Protein AF-A0A2M8WN00-F1 (afdb_monomer)

Secondary structure (DSSP, 8-state):
--------------TT-S-S-EEETTEEE-HHHHHHHHHHHHHH-TTSHHHHHHHHHTTHHHHHHHTT--SHHHHHHHHHHHHHHHHHHHHHHHHHHHHHT--SS--SS-PPPHHHHHHHHHHHHHHHHHHHHHHHGGG-SGGGGHHHHHHHHHHHHHHHHHHHHHHHHHHHHHHHHTT---S-HHHHHHH-

InterPro domains:
  IPR009739 Lysozyme inhibitor LprI-like, N-terminal [PF07007] (65-162)

Radius of gyration: 19.18 Å; Cα contacts (8 Å, |Δi|>4): 214; chains: 1; bounding box: 69×35×54 Å

Solvent-accessible surface area (backbone atoms only — not comparable to full-atom values): 10606 Å² total; per-residue (Å²): 139,84,81,80,81,76,76,71,74,85,75,74,54,60,81,77,51,48,60,70,91,34,70,58,94,96,40,52,30,61,35,42,60,50,44,51,40,42,52,51,32,51,72,76,36,81,91,49,33,53,64,49,25,45,71,69,37,63,60,49,34,27,50,69,32,29,74,82,42,94,45,72,68,45,48,50,51,22,33,53,38,38,28,50,51,27,49,54,50,27,53,54,36,51,51,56,43,32,47,49,37,60,68,96,64,90,67,91,62,98,68,72,40,36,70,56,50,52,51,47,52,54,53,48,52,56,48,48,52,52,51,26,51,55,70,21,48,83,43,36,64,79,88,60,13,59,73,65,22,52,48,50,29,44,51,42,49,28,51,52,40,39,47,52,24,39,50,46,40,51,53,41,38,54,42,38,70,69,67,58,74,33,87,57,51,70,62,39,69,53,59,106

Foldseek 3Di:
DDDPPPPDDLPLPLLLHQDDWQDDDPFGFRSNVLSVLLSVLCVPDVPCSLVSSLVGRQCPRLVVRCVVDDDLVSNLSSLVSLLVSLVSLLVVLLVLVQLLQDDPDDPPDPDQHSVNSVVVVVVLLVVLQVVLCVVQCVCPDDPSSPSVSSSSSSSSSSSSSNSNSSVSLSVSLVCLVVVSQGPPNSSSVSSD

Structure (mmCIF, N/CA/C/O backbone):
data_AF-A0A2M8WN00-F1
#
_entry.id   AF-A0A2M8WN00-F1
#
loop_
_atom_site.group_PDB
_atom_site.id
_atom_site.type_symbol
_atom_site.label_atom_id
_atom_site.label_alt_id
_atom_site.label_comp_id
_atom_site.label_asym_id
_atom_site.label_entity_id
_atom_site.label_seq_id
_atom_site.pdbx_PDB_ins_code
_atom_site.Cartn_x
_atom_site.Cartn_y
_atom_site.Cartn_z
_atom_site.occupancy
_atom_site.B_iso_or_equiv
_atom_site.auth_seq_id
_atom_site.auth_comp_id
_atom_site.auth_asym_id
_atom_site.auth_atom_id
_atom_site.pdbx_PDB_model_num
ATOM 1 N N . MET A 1 1 ? -46.922 -24.546 10.300 1.00 41.47 1 MET A N 1
ATOM 2 C CA . MET A 1 1 ? -45.538 -24.277 10.739 1.00 41.47 1 MET A CA 1
ATOM 3 C C . MET A 1 1 ? -44.668 -24.235 9.491 1.00 41.47 1 MET A C 1
ATOM 5 O O . MET A 1 1 ? -44.246 -25.282 9.028 1.00 41.47 1 MET A O 1
ATOM 9 N N . LEU A 1 2 ? -44.521 -23.056 8.878 1.00 38.78 2 LEU A N 1
ATOM 10 C CA . LEU A 1 2 ? -43.582 -22.837 7.775 1.00 38.78 2 LEU A CA 1
ATOM 11 C C . LEU A 1 2 ? -42.339 -22.169 8.366 1.00 38.78 2 LEU A C 1
ATOM 13 O O . LEU A 1 2 ? -42.408 -21.020 8.796 1.00 38.78 2 LEU A O 1
ATOM 17 N N . SER A 1 3 ? -41.233 -22.906 8.414 1.00 45.28 3 SER A N 1
ATOM 18 C CA . SER A 1 3 ? -39.913 -22.351 8.698 1.00 45.28 3 SER A CA 1
ATOM 19 C C . SER A 1 3 ? -39.412 -21.637 7.445 1.00 45.28 3 SER A C 1
ATOM 21 O O . SER A 1 3 ? -39.062 -22.286 6.461 1.00 45.28 3 SER A O 1
ATOM 23 N N . CYS A 1 4 ? -39.390 -20.304 7.472 1.00 37.75 4 CYS A N 1
ATOM 24 C CA . CYS A 1 4 ? -38.608 -19.511 6.528 1.00 37.75 4 CYS A CA 1
ATOM 25 C C . CYS A 1 4 ? -37.121 -19.732 6.827 1.00 37.75 4 CYS A C 1
ATOM 27 O O . CYS A 1 4 ? -36.569 -19.126 7.742 1.00 37.75 4 CYS A O 1
ATOM 29 N N . LEU A 1 5 ? -36.475 -20.597 6.045 1.00 42.69 5 LEU A N 1
ATOM 30 C CA . LEU A 1 5 ? -35.028 -20.574 5.850 1.00 42.69 5 LEU A CA 1
ATOM 31 C C . LEU A 1 5 ? -34.706 -19.331 5.010 1.00 42.69 5 LEU A C 1
ATOM 33 O O . LEU A 1 5 ? -34.627 -19.395 3.786 1.00 42.69 5 LEU A O 1
ATOM 37 N N . LEU A 1 6 ? -34.602 -18.180 5.674 1.00 43.09 6 LEU A N 1
ATOM 38 C CA . LEU A 1 6 ? -33.982 -16.988 5.107 1.00 43.09 6 LEU A CA 1
ATOM 39 C C . LEU A 1 6 ? -32.493 -17.297 4.942 1.00 43.09 6 LEU A C 1
ATOM 41 O O . LEU A 1 6 ? -31.700 -17.157 5.869 1.00 43.09 6 LEU A O 1
ATOM 45 N N . VAL A 1 7 ? -32.135 -17.775 3.754 1.00 39.41 7 VAL A N 1
ATOM 46 C CA . VAL A 1 7 ? -30.769 -17.702 3.246 1.00 39.41 7 VAL A CA 1
ATOM 47 C C . VAL A 1 7 ? -30.504 -16.215 3.046 1.00 39.41 7 VAL A C 1
ATOM 49 O O . VAL A 1 7 ? -30.903 -15.646 2.032 1.00 39.41 7 VAL A O 1
ATOM 52 N N . CYS A 1 8 ? -29.915 -15.558 4.047 1.00 32.84 8 CYS A N 1
ATOM 53 C CA . CYS A 1 8 ? -29.274 -14.276 3.800 1.00 32.84 8 CYS A CA 1
ATOM 54 C C . CYS A 1 8 ? -28.208 -14.539 2.729 1.00 32.84 8 CYS A C 1
ATOM 56 O O . CYS A 1 8 ? -27.343 -15.390 2.961 1.00 32.84 8 CYS A O 1
ATOM 58 N N . PRO A 1 9 ? -28.257 -13.886 1.554 1.00 35.44 9 PRO A N 1
ATOM 59 C CA . PRO A 1 9 ? -27.069 -13.845 0.720 1.00 35.44 9 PRO A CA 1
ATOM 60 C C . PRO A 1 9 ? -25.950 -13.255 1.590 1.00 35.44 9 PRO A C 1
ATOM 62 O O . PRO A 1 9 ? -26.233 -12.325 2.353 1.00 35.44 9 PRO A O 1
ATOM 65 N N . PRO A 1 10 ? -24.717 -13.786 1.546 1.00 40.94 10 PRO A N 1
ATOM 66 C CA . PRO A 1 10 ? -23.600 -13.084 2.146 1.00 40.94 10 PRO A CA 1
ATOM 67 C C . PRO A 1 10 ? -23.502 -11.751 1.410 1.00 40.94 10 PRO A C 1
ATOM 69 O O . PRO A 1 10 ? -23.070 -11.678 0.263 1.00 40.94 10 PRO A O 1
ATOM 72 N N . VAL A 1 11 ? -24.005 -10.696 2.043 1.00 39.62 11 VAL A N 1
ATOM 73 C CA . VAL A 1 11 ? -23.707 -9.329 1.654 1.00 39.62 11 VAL A CA 1
ATOM 74 C C . VAL A 1 11 ? -22.288 -9.111 2.152 1.00 39.62 11 VAL A C 1
ATOM 76 O O . VAL A 1 11 ? -22.070 -8.530 3.202 1.00 39.62 11 VAL A O 1
ATOM 79 N N . THR A 1 12 ? -21.308 -9.652 1.435 1.00 45.72 12 THR A N 1
ATOM 80 C CA . THR A 1 12 ? -19.929 -9.180 1.535 1.00 45.72 12 THR A CA 1
ATOM 81 C C . THR A 1 12 ? -19.889 -7.894 0.724 1.00 45.72 12 THR A C 1
ATOM 83 O O . THR A 1 12 ? -19.384 -7.863 -0.398 1.00 45.72 12 THR A O 1
ATOM 86 N N . ALA A 1 13 ? -20.568 -6.860 1.222 1.00 44.59 13 ALA A N 1
ATOM 87 C CA . ALA A 1 13 ? -20.345 -5.521 0.725 1.00 44.59 13 ALA A CA 1
ATOM 88 C C . ALA A 1 13 ? -18.899 -5.206 1.094 1.00 44.59 13 ALA A C 1
ATOM 90 O O . ALA A 1 13 ? -18.549 -5.163 2.269 1.00 44.59 13 ALA A O 1
ATOM 91 N N . ASP A 1 14 ? -18.044 -5.095 0.084 1.00 55.94 14 ASP A N 1
ATOM 92 C CA . ASP A 1 14 ? -16.685 -4.623 0.275 1.00 55.94 14 ASP A CA 1
ATOM 93 C C . ASP A 1 14 ? -16.761 -3.275 1.007 1.00 55.94 14 ASP A C 1
ATOM 95 O O . ASP A 1 14 ? -17.258 -2.288 0.464 1.00 55.94 14 ASP A O 1
ATOM 99 N N . VAL A 1 15 ? -16.331 -3.260 2.272 1.00 57.31 15 VAL A N 1
ATOM 100 C CA . VAL A 1 15 ? -16.456 -2.142 3.239 1.00 57.31 15 VAL A CA 1
ATOM 101 C C . VAL A 1 15 ? -15.806 -0.862 2.712 1.00 57.31 15 VAL A C 1
ATOM 103 O O . VAL A 1 15 ? -16.087 0.267 3.120 1.00 57.31 15 VAL A O 1
ATOM 106 N N . LEU A 1 16 ? -14.888 -1.051 1.775 1.00 68.94 16 LEU A N 1
ATOM 107 C CA . LEU A 1 16 ? -14.114 -0.012 1.137 1.00 68.94 16 LEU A CA 1
ATOM 108 C C . LEU A 1 16 ? -14.736 0.446 -0.186 1.00 68.94 16 LEU A C 1
ATOM 110 O O . LEU A 1 16 ? -14.426 1.543 -0.654 1.00 68.94 16 LEU A O 1
ATOM 114 N N . GLY A 1 17 ? -15.660 -0.336 -0.743 1.00 76.75 17 GLY A N 1
ATOM 115 C CA . GLY A 1 17 ? -16.131 -0.225 -2.113 1.00 76.75 17 GLY A CA 1
ATOM 116 C C . GLY A 1 17 ? -15.024 -0.540 -3.119 1.00 76.75 17 GLY A C 1
ATOM 117 O O . GLY A 1 17 ? -13.870 -0.753 -2.769 1.00 76.75 17 GLY A O 1
ATOM 118 N N . SER A 1 18 ? -15.358 -0.459 -4.404 1.00 81.69 18 SER A N 1
ATOM 119 C CA . SER A 1 18 ? -14.467 -0.786 -5.527 1.00 81.69 18 SER A CA 1
ATOM 120 C C . SER A 1 18 ? -13.201 0.077 -5.666 1.00 81.69 18 SER A C 1
ATOM 122 O O . SER A 1 18 ? -12.538 0.003 -6.692 1.00 81.69 18 SER A O 1
ATOM 124 N N . GLY A 1 19 ? -12.898 0.966 -4.720 1.00 86.50 19 GLY A N 1
ATOM 125 C CA . GLY A 1 19 ? -11.839 1.962 -4.846 1.00 86.50 19 GLY A CA 1
ATOM 126 C C . GLY A 1 19 ? -12.124 3.074 -5.862 1.00 86.50 19 GLY A C 1
ATOM 127 O O . GLY A 1 19 ? -13.121 3.047 -6.594 1.00 86.50 19 GLY A O 1
ATOM 128 N N . PRO A 1 20 ? -11.274 4.115 -5.886 1.00 91.44 20 PRO A N 1
ATOM 129 C CA . PRO A 1 20 ? -11.350 5.171 -6.884 1.00 91.44 20 PRO A CA 1
ATOM 130 C C . PRO A 1 20 ? -10.916 4.646 -8.263 1.00 91.44 20 PRO A C 1
ATOM 132 O O . PRO A 1 20 ? -10.181 3.664 -8.351 1.00 91.44 20 PRO A O 1
ATOM 135 N N . PRO A 1 21 ? -11.300 5.315 -9.363 1.00 90.75 21 PRO A N 1
ATOM 136 C CA . PRO A 1 21 ? -10.770 4.986 -10.681 1.00 90.75 21 PRO A CA 1
ATOM 137 C C . PRO A 1 21 ? -9.258 5.250 -10.740 1.00 90.75 21 PRO A C 1
ATOM 139 O O . PRO A 1 21 ? -8.804 6.377 -10.533 1.00 90.75 21 PRO A O 1
ATOM 142 N N . LEU A 1 22 ? -8.477 4.220 -11.073 1.00 93.94 22 LEU A N 1
ATOM 143 C CA . LEU A 1 22 ? -7.016 4.285 -11.151 1.00 93.94 22 LEU A CA 1
ATOM 144 C C . LEU A 1 22 ? -6.572 4.270 -12.606 1.00 93.94 22 LEU A C 1
ATOM 146 O O . LEU A 1 22 ? -6.337 3.219 -13.200 1.00 93.94 22 LEU A O 1
ATOM 150 N N . THR A 1 23 ? -6.456 5.458 -13.194 1.00 94.06 23 THR A N 1
ATOM 151 C CA . THR A 1 23 ? -6.060 5.612 -14.598 1.00 94.06 23 THR A CA 1
ATOM 152 C C . THR A 1 23 ? -4.941 6.627 -14.759 1.00 94.06 23 THR A C 1
ATOM 154 O O . THR A 1 23 ? -4.992 7.715 -14.186 1.00 94.06 23 THR A O 1
ATOM 157 N N . HIS A 1 24 ? -3.962 6.317 -15.605 1.00 92.56 24 HIS A N 1
ATOM 158 C CA . HIS A 1 24 ? -2.957 7.271 -16.057 1.00 92.56 24 HIS A CA 1
ATOM 159 C C . HIS A 1 24 ? -2.729 7.108 -17.559 1.00 92.56 24 HIS A C 1
ATOM 161 O O . HIS A 1 24 ? -2.147 6.124 -18.011 1.00 92.56 24 HIS A O 1
ATOM 167 N N . ARG A 1 25 ? -3.150 8.101 -18.353 1.00 89.62 25 ARG A N 1
ATOM 168 C CA . ARG A 1 25 ? -3.110 8.050 -19.827 1.00 89.62 25 ARG A CA 1
ATOM 169 C C . ARG A 1 25 ? -3.904 6.846 -20.359 1.00 89.62 25 ARG A C 1
ATOM 171 O O . ARG A 1 25 ? -5.114 6.813 -20.195 1.00 89.62 25 ARG A O 1
ATOM 178 N N . SER A 1 26 ? -3.232 5.894 -21.006 1.00 90.31 26 SER A N 1
ATOM 179 C CA . SER A 1 26 ? -3.804 4.661 -21.557 1.00 90.31 26 SER A CA 1
ATOM 180 C C . SER A 1 26 ? -3.673 3.458 -20.619 1.00 90.31 26 SER A C 1
ATOM 182 O O . SER A 1 26 ? -3.929 2.340 -21.050 1.00 90.31 26 SER A O 1
ATOM 184 N N . TYR A 1 27 ? -3.209 3.663 -19.385 1.00 92.06 27 TYR A N 1
ATOM 185 C CA . TYR A 1 27 ? -3.033 2.611 -18.387 1.00 92.06 27 TYR A CA 1
ATOM 186 C C . TYR A 1 27 ? -4.134 2.706 -17.338 1.00 92.06 27 TYR A C 1
ATOM 188 O O . TYR A 1 27 ? -4.484 3.810 -16.906 1.00 92.06 27 TYR A O 1
ATOM 196 N N . SER A 1 28 ? -4.649 1.558 -16.916 1.00 93.31 28 SER A N 1
ATOM 197 C CA . SER A 1 28 ? -5.676 1.449 -15.886 1.00 93.31 28 SER A CA 1
ATOM 198 C C . SER A 1 28 ? -5.430 0.225 -15.017 1.00 93.31 28 SER A C 1
ATOM 200 O O . SER A 1 28 ? -5.010 -0.812 -15.529 1.00 93.31 28 SER A O 1
ATOM 202 N N . VAL A 1 29 ? -5.731 0.350 -13.730 1.00 92.81 29 VAL A N 1
ATOM 203 C CA . VAL A 1 29 ? -5.820 -0.764 -12.783 1.00 92.81 29 VAL A CA 1
ATOM 204 C C . VAL A 1 29 ? -7.269 -0.866 -12.328 1.00 92.81 29 VAL A C 1
ATOM 206 O O . VAL A 1 29 ? -7.874 0.151 -11.982 1.00 92.81 29 VAL A O 1
ATOM 209 N N . ASP A 1 30 ? -7.831 -2.072 -12.352 1.00 92.56 30 ASP A N 1
ATOM 210 C CA . ASP A 1 30 ? -9.176 -2.315 -11.845 1.00 92.56 30 ASP A CA 1
ATOM 211 C C . ASP A 1 30 ? -9.145 -2.431 -10.315 1.00 92.56 30 ASP A C 1
ATOM 213 O O . ASP A 1 30 ? -8.747 -3.447 -9.745 1.00 92.56 30 ASP A O 1
ATOM 217 N N . ALA A 1 31 ? -9.534 -1.349 -9.642 1.00 93.50 31 ALA A N 1
ATOM 218 C CA . ALA A 1 31 ? -9.587 -1.311 -8.188 1.00 93.50 31 ALA A CA 1
ATOM 219 C C . ALA A 1 31 ? -10.669 -2.249 -7.618 1.00 93.50 31 ALA A C 1
ATOM 221 O O . ALA A 1 31 ? -10.470 -2.778 -6.526 1.00 93.50 31 ALA A O 1
ATOM 222 N N . ALA A 1 32 ? -11.746 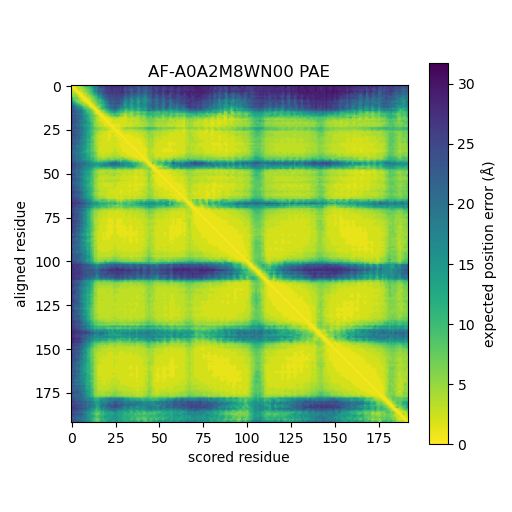-2.536 -8.367 1.00 91.88 32 ALA A N 1
ATOM 223 C CA . ALA A 1 32 ? -12.777 -3.482 -7.941 1.00 91.88 32 ALA A CA 1
ATOM 224 C C . ALA A 1 32 ? -12.207 -4.902 -7.880 1.00 91.88 32 ALA A C 1
ATOM 226 O O . ALA A 1 32 ? -12.379 -5.595 -6.885 1.00 91.88 32 ALA A O 1
ATOM 227 N N . LEU A 1 33 ? -11.441 -5.290 -8.904 1.00 91.75 33 LEU A N 1
ATOM 228 C CA . LEU A 1 33 ? -10.765 -6.587 -8.946 1.00 91.75 33 LEU A CA 1
ATOM 229 C C . LEU A 1 33 ? -9.805 -6.776 -7.759 1.00 91.75 33 LEU A C 1
ATOM 231 O O . LEU A 1 33 ? -9.763 -7.846 -7.151 1.00 91.75 33 LEU A O 1
ATOM 235 N N . LEU A 1 34 ? -9.037 -5.739 -7.413 1.00 93.94 34 LEU A N 1
ATOM 236 C CA . LEU A 1 34 ? -8.127 -5.783 -6.264 1.00 93.94 34 LEU A CA 1
ATOM 237 C C . LEU A 1 34 ? -8.881 -5.879 -4.934 1.00 93.94 34 LEU A C 1
ATOM 239 O O . LEU A 1 34 ? -8.483 -6.642 -4.052 1.00 93.94 34 LEU A O 1
ATOM 243 N N . SER A 1 35 ? -9.971 -5.130 -4.795 1.00 92.31 35 SER A N 1
ATOM 244 C CA . SER A 1 35 ? -10.886 -5.200 -3.656 1.00 92.31 35 SER A CA 1
ATOM 245 C C . SER A 1 35 ? -11.490 -6.595 -3.474 1.00 92.31 35 SER A C 1
ATOM 247 O O . SER A 1 35 ? -11.446 -7.154 -2.373 1.00 92.31 35 SER A O 1
ATOM 249 N N . ASP A 1 36 ? -11.982 -7.191 -4.561 1.00 91.25 36 ASP A N 1
ATOM 250 C CA . ASP A 1 36 ? -12.555 -8.537 -4.582 1.00 91.25 36 ASP A CA 1
ATOM 251 C C . ASP A 1 36 ? -11.508 -9.592 -4.208 1.00 91.25 36 ASP A C 1
ATOM 253 O O . ASP A 1 36 ? -11.797 -10.512 -3.436 1.00 91.25 36 ASP A O 1
ATOM 257 N N . CYS A 1 37 ? -10.269 -9.440 -4.691 1.00 92.56 37 CYS A N 1
ATOM 258 C CA . CYS A 1 37 ? -9.163 -10.320 -4.325 1.00 92.56 37 CYS A CA 1
ATOM 259 C C . CYS A 1 37 ? -8.905 -10.302 -2.812 1.00 92.56 37 CYS A C 1
ATOM 261 O O . CYS A 1 37 ? -8.874 -11.360 -2.178 1.00 92.56 37 CYS A O 1
ATOM 263 N N . VAL A 1 38 ? -8.763 -9.112 -2.213 1.00 92.12 38 VAL A N 1
ATOM 264 C CA . VAL A 1 38 ? -8.488 -8.988 -0.770 1.00 92.12 38 VAL A CA 1
ATOM 265 C C . VAL A 1 38 ? -9.653 -9.531 0.056 1.00 92.12 38 VAL A C 1
ATOM 267 O O . VAL A 1 38 ? -9.437 -10.226 1.050 1.00 92.12 38 VAL A O 1
ATOM 270 N N . SER A 1 39 ? -10.885 -9.260 -0.372 1.00 87.56 39 SER A N 1
ATOM 271 C CA . SER A 1 39 ? -12.094 -9.763 0.286 1.00 87.56 39 SER A CA 1
ATOM 272 C C . SER A 1 39 ? -12.170 -11.289 0.238 1.00 87.56 39 SER A C 1
ATOM 274 O O . SER A 1 39 ? -12.463 -11.928 1.246 1.00 87.56 39 SER A O 1
ATOM 276 N N . THR A 1 40 ? -11.825 -11.892 -0.902 1.00 87.25 40 THR A N 1
ATOM 277 C CA . THR A 1 40 ? -11.762 -13.353 -1.053 1.00 87.25 40 THR A CA 1
ATOM 278 C C . THR A 1 40 ? -10.699 -13.954 -0.132 1.00 87.25 40 THR A C 1
ATOM 280 O O . THR A 1 40 ? -10.992 -14.888 0.615 1.00 87.25 40 THR A O 1
ATOM 283 N N . ALA A 1 41 ? -9.500 -13.364 -0.092 1.00 86.62 41 ALA A N 1
ATOM 284 C CA . ALA A 1 41 ? -8.428 -13.801 0.802 1.00 86.62 41 ALA A CA 1
ATOM 285 C C . ALA A 1 41 ? -8.819 -13.708 2.292 1.00 86.62 41 ALA A C 1
ATOM 287 O O . ALA A 1 41 ? -8.393 -14.535 3.099 1.00 86.62 41 ALA A O 1
ATOM 288 N N . ALA A 1 42 ? -9.665 -12.740 2.665 1.00 80.81 42 ALA A N 1
ATOM 289 C CA . ALA A 1 42 ? -10.183 -12.606 4.027 1.00 80.81 42 ALA A CA 1
ATOM 290 C C . ALA A 1 42 ? -11.173 -13.713 4.425 1.00 80.81 42 ALA A C 1
ATOM 292 O O . ALA A 1 42 ? -11.191 -14.114 5.587 1.00 80.81 42 ALA A O 1
ATOM 293 N N . ILE A 1 43 ? -11.992 -14.201 3.488 1.00 75.69 43 ILE A N 1
ATOM 294 C CA . ILE A 1 43 ? -13.010 -15.230 3.756 1.00 75.69 43 ILE A CA 1
ATOM 295 C C . ILE A 1 43 ? -12.365 -16.606 3.942 1.00 75.69 43 ILE A C 1
ATOM 297 O O . ILE A 1 43 ? -12.813 -17.403 4.767 1.00 75.69 43 ILE A O 1
ATOM 301 N N . GLU A 1 44 ? -11.324 -16.907 3.169 1.00 68.69 44 GLU A N 1
ATOM 302 C CA . GLU A 1 44 ? -10.800 -18.269 3.092 1.00 68.69 44 GLU A CA 1
ATOM 303 C C . GLU A 1 44 ? -9.946 -18.673 4.307 1.00 68.69 44 GLU A C 1
ATOM 305 O O . GLU A 1 44 ? -9.927 -19.861 4.648 1.00 68.69 44 GLU A O 1
ATOM 310 N N . ARG A 1 45 ? -9.231 -17.741 4.968 1.00 58.25 45 ARG A N 1
ATOM 311 C CA . ARG A 1 45 ? -8.235 -18.079 6.012 1.00 58.25 45 ARG A CA 1
ATOM 312 C C . ARG A 1 45 ? -8.041 -16.992 7.077 1.00 58.25 45 ARG A C 1
ATOM 314 O O . ARG A 1 45 ? -7.185 -16.123 6.957 1.00 58.25 45 ARG A O 1
ATOM 321 N N . ASP A 1 46 ? -8.765 -17.114 8.186 1.00 64.50 46 ASP A N 1
ATOM 322 C CA . ASP A 1 46 ? -8.793 -16.099 9.253 1.00 64.50 46 ASP A CA 1
ATOM 323 C C . ASP A 1 46 ? -7.476 -15.953 10.059 1.00 64.50 46 ASP A C 1
ATOM 325 O O . ASP A 1 46 ? -7.209 -14.902 10.631 1.00 64.50 46 ASP A O 1
ATOM 329 N N . ALA A 1 47 ? -6.618 -16.981 10.109 1.00 67.19 47 ALA A N 1
ATOM 330 C CA . ALA A 1 47 ? -5.384 -16.944 10.913 1.00 67.19 47 ALA A CA 1
ATOM 331 C C . ALA A 1 47 ? -4.183 -16.279 10.208 1.00 67.19 47 ALA A C 1
ATOM 333 O O . ALA A 1 47 ? -3.286 -15.787 10.888 1.00 67.19 47 ALA A O 1
ATOM 334 N N . ASP A 1 48 ? -4.180 -16.241 8.870 1.00 82.44 48 ASP A N 1
ATOM 335 C CA . ASP A 1 48 ? -3.037 -15.807 8.048 1.00 82.44 48 ASP A CA 1
ATOM 336 C C . ASP A 1 48 ? -3.434 -14.754 6.993 1.00 82.44 48 ASP A C 1
ATOM 338 O O . ASP A 1 48 ? -2.750 -14.600 5.979 1.00 82.44 48 ASP A O 1
ATOM 342 N N . PHE A 1 49 ? -4.525 -14.009 7.227 1.00 87.19 49 PHE A N 1
ATOM 343 C CA . PHE A 1 49 ? -5.105 -13.047 6.275 1.00 87.19 49 PHE A CA 1
ATOM 344 C C . PHE A 1 49 ? -4.059 -12.150 5.595 1.00 87.19 49 PHE A C 1
ATOM 346 O O . PHE A 1 49 ? -4.060 -12.032 4.373 1.00 87.19 49 PHE A O 1
ATOM 353 N N . VAL A 1 50 ? -3.147 -11.549 6.371 1.00 89.50 50 VAL A N 1
ATOM 354 C CA . VAL A 1 50 ? -2.124 -10.638 5.830 1.00 89.50 50 VAL A CA 1
ATOM 355 C C . VAL A 1 50 ? -1.216 -11.357 4.835 1.00 89.50 50 VAL A C 1
ATOM 357 O O . VAL A 1 50 ? -1.014 -10.851 3.737 1.00 89.50 50 VAL A O 1
ATOM 360 N N . MET A 1 51 ? -0.693 -12.536 5.187 1.00 89.06 51 MET A N 1
ATOM 361 C CA . MET A 1 51 ? 0.219 -13.280 4.311 1.00 89.06 51 MET A CA 1
ATOM 362 C C . MET A 1 51 ? -0.487 -13.783 3.050 1.00 89.06 51 MET A C 1
ATOM 364 O O . MET A 1 51 ? 0.072 -13.692 1.959 1.00 89.06 51 MET A O 1
ATOM 368 N N . GLU A 1 52 ? -1.712 -14.294 3.187 1.00 87.94 52 GLU A N 1
ATOM 369 C CA . GLU A 1 52 ? -2.489 -14.815 2.060 1.00 87.94 52 GLU A CA 1
ATOM 370 C C . GLU A 1 52 ? -2.851 -13.686 1.087 1.00 87.94 52 GLU A C 1
ATOM 372 O O . GLU A 1 52 ? -2.492 -13.756 -0.090 1.00 87.94 52 GLU A O 1
ATOM 377 N N . ALA A 1 53 ? -3.459 -12.602 1.584 1.00 90.31 53 ALA A N 1
ATOM 378 C CA . ALA A 1 53 ? -3.835 -11.448 0.769 1.00 90.31 53 ALA A CA 1
ATOM 379 C C . ALA A 1 53 ? -2.615 -10.772 0.131 1.00 90.31 53 ALA A C 1
ATOM 381 O O . ALA A 1 53 ? -2.675 -10.369 -1.031 1.00 90.31 53 ALA A O 1
ATOM 382 N N . GLU A 1 54 ? -1.490 -10.691 0.850 1.00 93.31 54 GLU A N 1
ATOM 383 C CA . GLU A 1 54 ? -0.243 -10.186 0.282 1.00 93.31 54 GLU A CA 1
ATOM 384 C C . GLU A 1 54 ? 0.207 -11.056 -0.899 1.00 93.31 54 GLU A C 1
ATOM 386 O O . GLU A 1 54 ? 0.487 -10.537 -1.977 1.00 93.31 54 GLU A O 1
ATOM 391 N N . SER A 1 55 ? 0.235 -12.379 -0.725 1.00 92.38 55 SER A N 1
ATOM 392 C CA . SER A 1 55 ? 0.706 -13.303 -1.761 1.00 92.38 55 SER A CA 1
ATOM 393 C C . SER A 1 55 ? -0.223 -13.404 -2.975 1.00 92.38 55 SER A C 1
ATOM 395 O O . SER A 1 55 ? 0.252 -13.615 -4.091 1.00 92.38 55 SER A O 1
ATOM 397 N N . ALA A 1 56 ? -1.533 -13.255 -2.765 1.00 92.81 56 ALA A N 1
ATOM 398 C CA . ALA A 1 56 ? -2.543 -13.448 -3.796 1.00 92.81 56 ALA A CA 1
ATOM 399 C C . ALA A 1 56 ? -2.848 -12.164 -4.576 1.00 92.81 56 ALA A C 1
ATOM 401 O O . ALA A 1 56 ? -3.084 -12.233 -5.783 1.00 92.81 56 ALA A O 1
ATOM 402 N N . CYS A 1 57 ? -2.858 -11.006 -3.906 1.00 95.44 57 CYS A N 1
ATOM 403 C CA . CYS A 1 57 ? -3.415 -9.772 -4.467 1.00 95.44 57 CYS A CA 1
ATOM 404 C C . CYS A 1 57 ? -2.360 -8.736 -4.855 1.00 95.44 57 CYS A C 1
ATOM 406 O O . CYS A 1 57 ? -2.594 -7.944 -5.771 1.00 95.44 57 CYS A O 1
ATOM 408 N N . VAL A 1 58 ? -1.196 -8.729 -4.201 1.00 96.00 58 VAL A N 1
ATOM 409 C CA . VAL A 1 58 ? -0.131 -7.775 -4.533 1.00 96.00 58 VAL A CA 1
ATOM 410 C C . VAL A 1 58 ? 0.483 -8.144 -5.876 1.00 96.00 58 VAL A C 1
ATOM 412 O O . VAL A 1 58 ? 0.927 -9.266 -6.101 1.00 96.00 58 VAL A O 1
ATOM 415 N N . GLY A 1 59 ? 0.518 -7.175 -6.782 1.00 94.94 59 GLY A N 1
ATOM 416 C CA . GLY A 1 59 ? 0.980 -7.337 -8.152 1.00 94.94 59 GLY A CA 1
ATOM 417 C C . GLY A 1 59 ? -0.127 -7.659 -9.154 1.00 94.94 59 GLY A C 1
ATOM 418 O O . GLY A 1 59 ? 0.142 -7.583 -10.351 1.00 94.94 59 GLY A O 1
ATOM 419 N N . GLN A 1 60 ? -1.361 -7.980 -8.732 1.00 94.69 60 GLN A N 1
ATOM 420 C CA . GLN A 1 60 ? -2.435 -8.288 -9.690 1.00 94.69 60 GLN A CA 1
ATOM 421 C C . GLN A 1 60 ? -2.800 -7.085 -10.563 1.00 94.69 60 GLN A C 1
ATOM 423 O O . GLN A 1 60 ? -2.965 -7.226 -11.777 1.00 94.69 60 GLN A O 1
ATOM 428 N N . GLY A 1 61 ? -2.869 -5.893 -9.965 1.00 91.19 61 GLY A N 1
ATOM 429 C CA . GLY A 1 61 ? -3.150 -4.657 -10.691 1.00 91.19 61 GLY A CA 1
ATOM 430 C C . GLY A 1 61 ? -2.049 -4.356 -11.705 1.00 91.19 61 GLY A C 1
ATOM 431 O O . GLY A 1 61 ? -2.323 -4.036 -12.862 1.00 91.19 61 GLY A O 1
ATOM 432 N N . PHE A 1 62 ? -0.792 -4.542 -11.305 1.00 93.06 62 PHE A N 1
ATOM 433 C CA . PHE A 1 62 ? 0.360 -4.464 -12.188 1.00 93.06 62 PHE A CA 1
ATOM 434 C C . PHE A 1 62 ? 0.281 -5.477 -13.335 1.00 93.06 62 PHE A C 1
ATOM 436 O O . PHE A 1 62 ? 0.494 -5.087 -14.485 1.00 93.06 62 PHE A O 1
ATOM 443 N N . THR A 1 63 ? -0.029 -6.748 -13.064 1.00 92.62 63 THR A N 1
ATOM 444 C CA . THR A 1 63 ? -0.150 -7.790 -14.092 1.00 92.62 63 THR A CA 1
ATOM 445 C C . THR A 1 63 ? -1.216 -7.410 -15.114 1.00 92.62 63 THR A C 1
ATOM 447 O O . THR A 1 63 ? -0.888 -7.281 -16.290 1.00 92.62 63 THR A O 1
ATOM 450 N N . GLN A 1 64 ? -2.434 -7.089 -14.669 1.00 91.06 64 GLN A N 1
ATOM 451 C CA . GLN A 1 64 ? -3.535 -6.677 -15.546 1.00 91.06 64 GLN A CA 1
ATOM 452 C C . GLN A 1 64 ? -3.172 -5.446 -16.395 1.00 91.06 64 GLN A C 1
ATOM 454 O O . GLN A 1 64 ? -3.422 -5.397 -17.598 1.00 91.06 64 GLN A O 1
ATOM 459 N N . CYS A 1 65 ? -2.549 -4.441 -15.781 1.00 91.31 65 CYS A N 1
ATOM 460 C CA . CYS A 1 65 ? -2.173 -3.203 -16.458 1.00 91.31 65 CYS A CA 1
ATOM 461 C C . C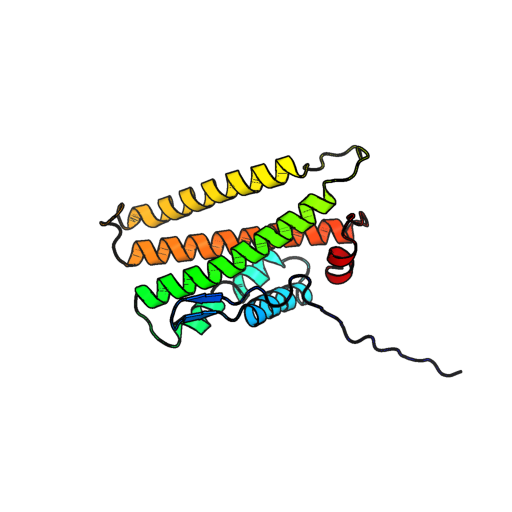YS A 1 65 ? -1.016 -3.395 -17.462 1.00 91.31 65 CYS A C 1
ATOM 463 O O . CYS A 1 65 ? -0.977 -2.733 -18.506 1.00 91.31 65 CYS A O 1
ATOM 465 N N . SER A 1 66 ? -0.069 -4.292 -17.165 1.00 83.50 66 SER A N 1
ATOM 466 C CA . SER A 1 66 ? 1.149 -4.509 -17.960 1.00 83.50 66 SER A CA 1
ATOM 467 C C . SER A 1 66 ? 0.999 -5.535 -19.084 1.00 83.50 66 SER A C 1
ATOM 469 O O . SER A 1 66 ? 1.839 -5.554 -19.985 1.00 83.50 66 SER A O 1
ATOM 471 N N . GLU A 1 67 ? -0.093 -6.307 -19.120 1.00 79.81 67 GLU A N 1
ATOM 472 C CA . GLU A 1 67 ? -0.417 -7.238 -20.217 1.00 79.81 67 GLU A CA 1
ATOM 473 C C . GLU A 1 67 ? -0.377 -6.573 -21.603 1.00 79.81 67 GLU A C 1
ATOM 475 O O . GLU A 1 67 ? -0.107 -7.224 -22.614 1.00 79.81 67 GLU A O 1
ATOM 480 N N . MET A 1 68 ? -0.568 -5.252 -21.661 1.00 66.50 68 MET A N 1
ATOM 481 C CA . MET A 1 68 ? -0.491 -4.487 -22.899 1.00 66.50 68 MET A CA 1
ATOM 482 C C . MET A 1 68 ? 0.945 -4.244 -23.393 1.00 66.50 68 MET A C 1
ATOM 484 O O . MET A 1 68 ? 1.146 -4.187 -24.610 1.00 66.50 68 MET A O 1
ATOM 488 N N . ARG A 1 69 ? 1.934 -4.043 -22.498 1.00 80.94 69 ARG A N 1
ATOM 489 C CA . ARG A 1 69 ? 3.334 -3.691 -22.836 1.00 80.94 69 ARG A CA 1
ATOM 490 C C . ARG A 1 69 ? 4.315 -3.987 -21.694 1.00 80.94 69 ARG A C 1
ATOM 492 O O . ARG A 1 69 ? 4.088 -3.604 -20.555 1.00 80.94 69 ARG A O 1
ATOM 499 N N . ASN A 1 70 ? 5.489 -4.527 -22.033 1.00 81.69 70 ASN A N 1
ATOM 500 C CA . ASN A 1 70 ? 6.570 -4.800 -21.074 1.00 81.69 70 ASN A CA 1
ATOM 501 C C . ASN A 1 70 ? 7.769 -3.843 -21.235 1.00 81.69 70 ASN A C 1
ATOM 503 O O . ASN A 1 70 ? 8.914 -4.262 -21.404 1.00 81.69 70 ASN A O 1
ATOM 507 N N . ASP A 1 71 ? 7.504 -2.537 -21.264 1.00 88.56 71 ASP A N 1
ATOM 508 C CA . ASP A 1 71 ? 8.550 -1.511 -21.228 1.00 88.56 71 ASP A CA 1
ATOM 509 C C . ASP A 1 71 ? 8.606 -0.821 -19.858 1.00 88.56 71 ASP A C 1
ATOM 511 O O . ASP A 1 71 ? 7.626 -0.796 -19.117 1.00 88.56 71 ASP A O 1
ATOM 515 N N . ARG A 1 72 ? 9.757 -0.218 -19.527 1.00 87.94 72 ARG A N 1
ATOM 516 C CA . ARG A 1 72 ? 9.995 0.434 -18.226 1.00 87.94 72 ARG A CA 1
ATOM 517 C C . ARG A 1 72 ? 8.907 1.439 -17.850 1.00 87.94 72 ARG A C 1
ATOM 519 O O . ARG A 1 72 ? 8.543 1.511 -16.680 1.00 87.94 72 ARG A O 1
ATOM 526 N N . VAL A 1 73 ? 8.444 2.250 -18.804 1.00 89.81 73 VAL A N 1
ATOM 527 C CA . VAL A 1 73 ? 7.442 3.282 -18.513 1.00 89.81 73 VAL A CA 1
ATOM 528 C C . VAL A 1 73 ? 6.130 2.607 -18.156 1.00 89.81 73 VAL A C 1
ATOM 530 O O . VAL A 1 73 ? 5.530 2.982 -17.153 1.00 89.81 73 VAL A O 1
ATOM 533 N N . THR A 1 74 ? 5.731 1.582 -18.910 1.00 91.94 74 THR A N 1
ATOM 534 C CA . THR A 1 74 ? 4.547 0.780 -18.585 1.00 91.94 74 THR A CA 1
ATOM 535 C C . THR A 1 74 ? 4.669 0.147 -17.202 1.00 91.94 74 THR A C 1
ATOM 537 O O . THR A 1 74 ? 3.786 0.343 -16.373 1.00 91.94 74 THR A O 1
ATOM 540 N N . MET A 1 75 ? 5.790 -0.517 -16.900 1.00 91.75 75 MET A N 1
ATOM 541 C CA . MET A 1 75 ? 5.966 -1.204 -15.617 1.00 91.75 75 MET A CA 1
ATOM 542 C C . MET A 1 75 ? 5.868 -0.256 -14.418 1.00 91.75 75 MET A C 1
ATOM 544 O O . MET A 1 75 ? 5.104 -0.512 -13.491 1.00 91.75 75 MET A O 1
ATOM 548 N N . ILE A 1 76 ? 6.601 0.862 -14.456 1.00 93.06 76 ILE A N 1
ATOM 549 C CA . ILE A 1 76 ? 6.568 1.872 -13.389 1.00 93.06 76 ILE A CA 1
ATOM 550 C C . ILE A 1 76 ? 5.169 2.487 -13.276 1.00 93.06 76 ILE A C 1
ATOM 552 O O . ILE A 1 76 ? 4.676 2.673 -12.167 1.00 93.06 76 ILE A O 1
ATOM 556 N N . THR A 1 77 ? 4.509 2.778 -14.403 1.00 94.75 77 THR A N 1
ATOM 557 C CA . THR A 1 77 ? 3.156 3.357 -14.388 1.00 94.75 77 THR A CA 1
ATOM 558 C C . THR A 1 77 ? 2.157 2.405 -13.738 1.00 94.75 77 THR A C 1
ATOM 560 O O . THR A 1 77 ? 1.404 2.823 -12.865 1.00 94.75 77 THR A O 1
ATOM 563 N N . CYS A 1 78 ? 2.178 1.128 -14.113 1.00 95.50 78 CYS A N 1
ATOM 564 C CA . CYS A 1 78 ? 1.271 0.122 -13.573 1.00 95.50 78 CYS A CA 1
ATOM 565 C C . CYS A 1 78 ? 1.524 -0.150 -12.082 1.00 95.50 78 CYS A C 1
ATOM 567 O O . CYS A 1 78 ? 0.574 -0.145 -11.304 1.00 95.50 78 CYS A O 1
ATOM 569 N N . LEU A 1 79 ? 2.790 -0.276 -11.660 1.00 95.38 79 LEU A N 1
ATOM 570 C CA . LEU A 1 79 ? 3.148 -0.372 -10.236 1.00 95.38 79 LEU A CA 1
ATOM 571 C C . LEU A 1 79 ? 2.703 0.869 -9.454 1.00 95.38 79 LEU A C 1
ATOM 573 O O . LEU A 1 79 ? 2.228 0.759 -8.331 1.00 95.38 79 LEU A O 1
ATOM 577 N N . SER A 1 80 ? 2.833 2.061 -10.041 1.00 95.88 80 SER A N 1
ATOM 578 C CA . SER A 1 80 ? 2.395 3.303 -9.403 1.00 95.88 80 SER A CA 1
ATOM 579 C C . SER A 1 80 ? 0.875 3.410 -9.288 1.00 95.88 80 SER A C 1
ATOM 581 O O . SER A 1 80 ? 0.400 4.034 -8.341 1.00 95.88 80 SER A O 1
ATOM 583 N N . LEU A 1 81 ? 0.111 2.871 -10.242 1.00 96.81 81 LEU A N 1
ATOM 584 C CA . LEU A 1 81 ? -1.351 2.822 -10.166 1.00 96.81 81 LEU A CA 1
ATOM 585 C C . LEU A 1 81 ? -1.810 1.825 -9.103 1.00 96.81 81 LEU A C 1
ATOM 587 O O . LEU A 1 81 ? -2.663 2.163 -8.290 1.00 96.81 81 LEU A O 1
ATOM 591 N N . GLU A 1 82 ? -1.206 0.638 -9.054 1.00 96.88 82 GLU A N 1
ATOM 592 C CA . GLU A 1 82 ? -1.507 -0.331 -8.001 1.00 96.88 82 GLU A CA 1
ATOM 593 C C . GLU A 1 82 ? -1.118 0.205 -6.616 1.00 96.88 82 GLU A C 1
ATOM 595 O O . GLU A 1 82 ? -1.888 0.102 -5.668 1.00 96.88 82 GLU A O 1
ATOM 600 N N . ARG A 1 83 ? 0.017 0.898 -6.490 1.00 97.19 83 ARG A N 1
ATOM 601 C CA . ARG A 1 83 ? 0.393 1.526 -5.219 1.00 97.19 83 ARG A CA 1
ATOM 602 C C . ARG A 1 83 ? -0.649 2.544 -4.754 1.00 97.19 83 ARG A C 1
ATOM 604 O O . ARG A 1 83 ? -0.943 2.588 -3.566 1.00 97.19 83 ARG A O 1
ATOM 611 N N . GLN A 1 84 ? -1.225 3.330 -5.665 1.00 97.31 84 GLN A N 1
ATOM 612 C CA . GLN A 1 84 ? -2.294 4.281 -5.330 1.00 97.31 84 GLN A CA 1
ATOM 613 C C . GLN A 1 84 ? -3.551 3.581 -4.794 1.00 97.31 84 GLN A C 1
ATOM 615 O O . GLN A 1 84 ? -4.187 4.115 -3.889 1.00 97.31 84 GLN A O 1
ATOM 620 N N . TYR A 1 85 ? -3.889 2.387 -5.300 1.00 96.44 85 TYR A N 1
ATOM 621 C CA . TYR A 1 85 ? -4.938 1.555 -4.698 1.00 96.44 85 TYR A CA 1
ATOM 622 C C . TYR A 1 85 ? -4.610 1.242 -3.234 1.00 96.44 85 TYR A C 1
ATOM 624 O O . TYR A 1 85 ? -5.419 1.500 -2.344 1.00 96.44 85 TYR A O 1
ATOM 632 N N . TRP A 1 86 ? -3.407 0.724 -2.977 1.00 97.19 86 TRP A N 1
ATOM 633 C CA . TRP A 1 86 ? -2.991 0.334 -1.630 1.00 97.19 86 TRP A CA 1
ATOM 634 C C . TRP A 1 86 ? -2.866 1.530 -0.676 1.00 97.19 86 TRP A C 1
ATOM 636 O O . TRP A 1 86 ? -3.196 1.405 0.500 1.00 97.19 86 TRP A O 1
ATOM 646 N N . GLU A 1 87 ? -2.447 2.700 -1.166 1.00 96.88 87 GLU A N 1
ATOM 647 C CA . GLU A 1 87 ? -2.437 3.952 -0.395 1.00 96.88 87 GLU A CA 1
ATOM 648 C C . GLU A 1 87 ? -3.855 4.389 -0.020 1.00 96.88 87 GLU A C 1
ATOM 650 O O . GLU A 1 87 ? -4.114 4.678 1.148 1.00 96.88 87 GLU A O 1
ATOM 655 N N . TRP A 1 88 ? -4.786 4.378 -0.979 1.00 95.50 88 TRP A N 1
ATOM 656 C CA . TRP A 1 88 ? -6.192 4.673 -0.711 1.00 95.50 88 TRP A CA 1
ATOM 657 C C . TRP A 1 88 ? -6.781 3.706 0.325 1.00 95.50 88 TRP A C 1
ATOM 659 O O . TRP A 1 88 ? -7.446 4.140 1.268 1.00 95.50 88 TRP A O 1
ATOM 669 N N . ARG A 1 89 ? -6.495 2.405 0.189 1.00 94.25 89 ARG A N 1
ATOM 670 C CA . ARG A 1 89 ? -6.948 1.381 1.137 1.00 94.25 89 ARG A CA 1
ATOM 671 C C . ARG A 1 89 ? -6.388 1.637 2.536 1.00 94.25 89 ARG A C 1
ATOM 673 O O . ARG A 1 89 ? -7.153 1.650 3.500 1.00 94.25 89 ARG A O 1
ATOM 680 N N . LEU A 1 90 ? -5.085 1.908 2.646 1.00 95.38 90 LEU A N 1
ATOM 681 C CA . LEU A 1 90 ? -4.427 2.247 3.908 1.00 95.38 90 LEU A CA 1
ATOM 682 C C . LEU A 1 90 ? -5.079 3.466 4.569 1.00 95.38 90 LEU A C 1
ATOM 684 O O . LEU A 1 90 ? -5.411 3.404 5.751 1.00 95.38 90 LEU A O 1
ATOM 688 N N . ASP A 1 91 ? -5.291 4.551 3.821 1.00 94.12 91 ASP A N 1
ATOM 689 C CA . ASP A 1 91 ? -5.886 5.780 4.354 1.00 94.12 91 ASP A CA 1
ATOM 690 C C . ASP A 1 91 ? -7.299 5.519 4.909 1.00 94.12 91 ASP A C 1
ATOM 692 O O . ASP A 1 91 ? -7.629 5.980 6.004 1.00 94.12 91 ASP A O 1
ATOM 696 N N . ARG A 1 92 ? -8.108 4.701 4.222 1.00 91.19 92 ARG A N 1
ATOM 697 C CA . ARG A 1 92 ? -9.449 4.303 4.686 1.00 91.19 92 ARG A CA 1
ATOM 698 C C . ARG A 1 92 ? -9.410 3.425 5.942 1.00 91.19 92 ARG A C 1
ATOM 700 O O . ARG A 1 92 ? -10.221 3.616 6.848 1.00 91.19 92 ARG A O 1
ATOM 707 N N . MET A 1 93 ? -8.464 2.488 6.038 1.00 91.00 93 MET A N 1
ATOM 708 C CA . MET A 1 93 ? -8.295 1.656 7.240 1.00 91.00 93 MET A CA 1
ATOM 709 C C . MET A 1 93 ? -7.818 2.475 8.441 1.00 91.00 93 MET A C 1
ATOM 711 O O . MET A 1 93 ? -8.305 2.297 9.559 1.00 91.00 93 MET A O 1
ATOM 715 N N . VAL A 1 94 ? -6.901 3.416 8.213 1.00 91.25 94 VAL A N 1
ATOM 716 C CA . VAL A 1 94 ? -6.423 4.350 9.237 1.00 91.25 94 VAL A CA 1
ATOM 717 C C . VAL A 1 94 ? -7.545 5.276 9.702 1.00 91.25 94 VAL A C 1
ATOM 719 O O . VAL A 1 94 ? -7.642 5.536 10.902 1.00 91.25 94 VAL A O 1
ATOM 722 N N . GLU A 1 95 ? -8.402 5.757 8.799 1.00 88.94 95 GLU A N 1
ATOM 723 C CA . GLU A 1 95 ? -9.595 6.546 9.133 1.00 88.94 95 GLU A CA 1
ATOM 724 C C . GLU A 1 95 ? -10.540 5.754 10.051 1.00 88.94 95 GLU A C 1
ATOM 726 O O . GLU A 1 95 ? -10.876 6.223 11.144 1.00 88.94 95 GLU A O 1
ATOM 731 N N . GLY A 1 96 ? -10.889 4.521 9.662 1.00 85.25 96 GLY A N 1
ATOM 732 C CA . GLY A 1 96 ? -11.747 3.637 10.457 1.00 85.25 96 GLY A CA 1
ATOM 733 C C . GLY A 1 96 ? -11.173 3.345 11.846 1.00 85.25 96 GLY A C 1
ATOM 734 O O . GLY A 1 96 ? -11.861 3.495 12.860 1.00 85.25 96 GLY A O 1
ATOM 735 N N . LEU A 1 97 ? -9.882 3.007 11.916 1.00 86.00 97 LEU A N 1
ATOM 736 C CA . LEU A 1 97 ? -9.204 2.707 13.178 1.00 86.00 97 LEU A CA 1
ATOM 737 C C . LEU A 1 97 ? -9.010 3.957 14.057 1.00 86.00 97 LEU A C 1
ATOM 739 O O . LEU A 1 97 ? -9.165 3.886 15.274 1.00 86.00 97 LEU A O 1
ATOM 743 N N . SER A 1 98 ? -8.753 5.127 13.463 1.00 86.25 98 SER A N 1
ATOM 744 C CA . SER A 1 98 ? -8.694 6.405 14.192 1.00 86.25 98 SER A CA 1
ATOM 745 C C . SER A 1 98 ? -10.042 6.736 14.838 1.00 86.25 98 SER A C 1
ATOM 747 O O . SER A 1 98 ? -10.087 7.172 15.991 1.00 86.25 98 SER A O 1
ATOM 749 N N . GLY A 1 99 ? -11.150 6.487 14.130 1.00 82.12 99 GLY A N 1
ATOM 750 C CA . GLY A 1 99 ? -12.499 6.618 14.682 1.00 82.12 99 GLY A CA 1
ATOM 751 C C . GLY A 1 99 ? -12.746 5.678 15.866 1.00 82.12 99 GLY A C 1
ATOM 752 O O . GLY A 1 99 ? -13.349 6.083 16.860 1.00 82.12 99 GLY A O 1
ATOM 753 N N . ALA A 1 100 ? -12.216 4.454 15.802 1.00 76.81 100 ALA A N 1
ATOM 754 C CA . ALA A 1 100 ? -12.267 3.484 16.896 1.00 76.81 100 ALA A CA 1
ATOM 755 C C . ALA A 1 100 ? -11.456 3.918 18.134 1.00 76.81 100 ALA A C 1
ATOM 757 O O . ALA A 1 100 ? -11.848 3.638 19.265 1.00 76.81 100 ALA A O 1
ATOM 758 N N . TYR A 1 101 ? -10.352 4.641 17.929 1.00 76.38 101 TYR A N 1
ATOM 759 C CA . TYR A 1 101 ? -9.479 5.172 18.984 1.00 76.38 101 TYR A CA 1
ATOM 760 C C . TYR A 1 101 ? -9.873 6.562 19.499 1.00 76.38 101 TYR A C 1
ATOM 762 O O . TYR A 1 101 ? -9.140 7.151 20.295 1.00 76.38 101 TYR A O 1
ATOM 770 N N . SER A 1 102 ? -11.031 7.087 19.089 1.00 71.38 102 SER A N 1
ATOM 771 C CA . SER A 1 102 ? -11.528 8.402 19.515 1.00 71.38 102 SER A CA 1
ATOM 772 C C . SER A 1 102 ? -12.576 8.427 20.662 1.00 71.38 102 SER A C 1
ATOM 774 O O . SER A 1 102 ? -13.263 9.446 20.770 1.00 71.38 102 SER A O 1
ATOM 776 N N . PRO A 1 103 ? -12.783 7.406 21.533 1.00 62.09 103 PRO A N 1
ATOM 777 C CA . PRO A 1 103 ? -13.831 7.500 22.550 1.00 62.09 103 PRO A CA 1
ATOM 778 C C . PRO A 1 103 ? -13.486 8.497 23.683 1.00 62.09 103 PRO A C 1
ATOM 780 O O . PRO A 1 103 ? -12.327 8.605 24.085 1.00 62.09 103 PRO A O 1
ATOM 783 N N . PRO A 1 104 ? -14.494 9.202 24.241 1.00 53.56 104 PRO A N 1
ATOM 784 C CA . PRO A 1 104 ? -14.320 10.234 25.273 1.00 53.56 104 PRO A CA 1
ATOM 785 C C . PRO A 1 104 ? -14.015 9.701 26.684 1.00 53.56 104 PRO A C 1
ATOM 787 O O . PRO A 1 104 ? -13.753 10.491 27.589 1.00 53.56 104 PRO A O 1
ATOM 790 N N . GLU A 1 105 ? -14.034 8.384 26.897 1.00 51.03 105 GLU A N 1
ATOM 791 C CA . GLU A 1 105 ? -13.806 7.765 28.203 1.00 51.03 105 GLU A CA 1
ATOM 792 C C . GLU A 1 105 ? -12.565 6.870 28.157 1.00 51.03 105 GLU A C 1
ATOM 794 O O . GLU A 1 105 ? -12.490 5.905 27.398 1.00 51.03 105 GLU A O 1
ATOM 799 N N . PHE A 1 106 ? -11.573 7.217 28.981 1.00 49.06 106 PHE A N 1
ATOM 800 C CA . PHE A 1 106 ? -10.342 6.458 29.188 1.00 49.06 106 PHE A CA 1
ATOM 801 C C . PHE A 1 106 ? -10.667 5.022 29.6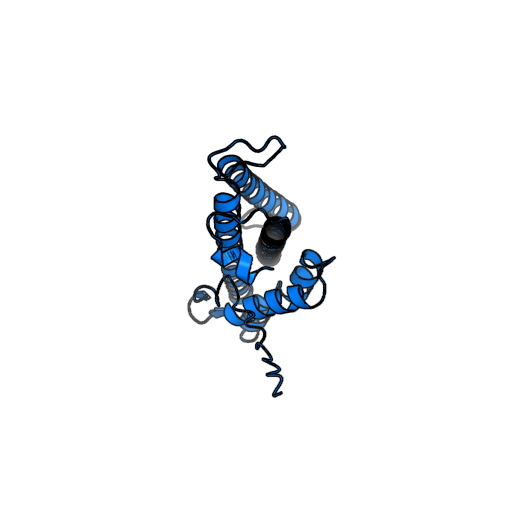34 1.00 49.06 106 PHE A C 1
ATOM 803 O O . PHE A 1 106 ? -10.857 4.748 30.820 1.00 49.06 106 PHE A O 1
ATOM 810 N N . VAL A 1 107 ? -10.694 4.078 28.696 1.00 53.81 107 VAL A N 1
ATOM 811 C CA . VAL A 1 107 ? -10.667 2.652 29.028 1.00 53.81 107 VAL A CA 1
ATOM 812 C C . VAL A 1 107 ? -9.231 2.316 29.417 1.00 53.81 107 VAL A C 1
ATOM 814 O O . VAL A 1 107 ? -8.337 2.328 28.574 1.00 53.81 107 VAL A O 1
ATOM 817 N N . GLN A 1 108 ? -8.992 2.055 30.705 1.00 45.66 108 GLN A N 1
ATOM 818 C CA . GLN A 1 108 ? -7.673 1.669 31.208 1.00 45.66 108 GLN A CA 1
ATOM 819 C C . GLN A 1 108 ? -7.136 0.441 30.458 1.00 45.66 108 GLN A C 1
ATOM 821 O O . GLN A 1 108 ? -7.728 -0.636 30.467 1.00 45.66 108 GLN A O 1
ATOM 826 N N . GLY A 1 109 ? -5.994 0.635 29.809 1.00 57.44 109 GLY A N 1
ATOM 827 C CA . GLY A 1 109 ? -5.317 -0.320 28.941 1.00 57.44 109 GLY A CA 1
ATOM 828 C C . GLY A 1 109 ? -4.554 0.475 27.888 1.00 57.44 109 GLY A C 1
ATOM 829 O O . GLY A 1 109 ? -5.005 1.547 27.500 1.00 57.44 109 GLY A O 1
ATOM 830 N N . VAL A 1 110 ? -3.378 0.010 27.465 1.00 55.16 110 VAL A N 1
ATOM 831 C CA . VAL A 1 110 ? -2.573 0.695 26.440 1.00 55.16 110 VAL A CA 1
ATOM 832 C C . VAL A 1 110 ? -3.338 0.637 25.115 1.00 55.16 110 VAL A C 1
ATOM 834 O O . VAL A 1 110 ? -3.202 -0.314 24.351 1.00 55.16 110 VAL A O 1
ATOM 837 N N . GLN A 1 111 ? -4.215 1.609 24.878 1.00 69.50 111 GLN A N 1
ATOM 838 C CA . GLN A 1 111 ? -4.842 1.835 23.586 1.00 69.50 111 GLN A CA 1
ATOM 839 C C . GLN A 1 111 ? -4.076 2.958 22.906 1.00 69.50 111 GLN A C 1
ATOM 841 O O . GLN A 1 111 ? -3.920 4.039 23.470 1.00 69.50 111 GLN A O 1
ATOM 846 N N . MET A 1 112 ? -3.573 2.665 21.711 1.00 80.62 112 MET A N 1
ATOM 847 C CA . MET A 1 112 ? -3.011 3.675 20.828 1.00 80.62 112 MET A CA 1
ATOM 848 C C . MET A 1 112 ? -4.091 4.721 20.546 1.00 80.62 112 MET A C 1
ATOM 850 O O . MET A 1 112 ? -5.220 4.371 20.220 1.00 80.62 112 MET A O 1
ATOM 854 N N . THR A 1 113 ? -3.764 5.995 20.707 1.00 86.62 113 THR A N 1
ATOM 855 C CA . THR A 1 113 ? -4.666 7.106 20.393 1.00 86.62 113 THR A CA 1
ATOM 856 C C . THR A 1 113 ? -4.671 7.389 18.888 1.00 86.62 113 THR A C 1
ATOM 858 O O . THR A 1 113 ? -3.730 7.035 18.173 1.00 86.62 113 THR A O 1
ATOM 861 N N . ALA A 1 114 ? -5.702 8.071 18.378 1.00 87.06 114 ALA A N 1
ATOM 862 C CA . ALA A 1 114 ? -5.739 8.468 16.967 1.00 87.06 114 ALA A CA 1
ATOM 863 C C . ALA A 1 114 ? -4.503 9.300 16.532 1.00 87.06 114 ALA A C 1
ATOM 865 O O . ALA A 1 114 ? -3.925 8.983 15.490 1.00 87.06 114 ALA A O 1
ATOM 866 N N . PRO A 1 115 ? -4.007 10.290 17.309 1.00 89.75 115 PRO A N 1
ATOM 867 C CA . PRO A 1 115 ? -2.761 10.986 16.975 1.00 89.75 115 PRO A CA 1
ATOM 868 C C . PRO A 1 115 ? -1.525 10.073 16.940 1.00 89.75 115 PRO A C 1
ATOM 870 O O . PRO A 1 115 ? -0.668 10.243 16.074 1.00 89.75 115 PRO A O 1
ATOM 873 N N . GLU A 1 116 ? -1.426 9.092 17.841 1.00 90.56 116 GLU A N 1
ATOM 874 C CA . GLU A 1 116 ? -0.320 8.122 17.843 1.00 90.56 116 GLU A CA 1
ATOM 875 C C . GLU A 1 116 ? -0.379 7.175 16.640 1.00 90.56 116 GLU A C 1
ATOM 877 O O . GLU A 1 116 ? 0.662 6.855 16.063 1.00 90.56 116 GLU A O 1
ATOM 882 N N . LEU A 1 117 ? -1.578 6.770 16.208 1.00 91.56 117 LEU A N 1
ATOM 883 C CA . LEU A 1 117 ? -1.761 6.006 14.974 1.00 91.56 117 LEU A CA 1
ATOM 884 C C . LEU A 1 117 ? -1.282 6.811 13.758 1.00 91.56 117 LEU A C 1
ATOM 886 O O . LEU A 1 117 ? -0.493 6.306 12.962 1.00 91.56 117 LEU A O 1
ATOM 890 N N . GLN A 1 118 ? -1.679 8.081 13.647 1.00 93.38 118 GLN A N 1
ATOM 891 C CA . GLN A 1 118 ? -1.227 8.961 12.562 1.00 93.38 118 GLN A CA 1
ATOM 892 C C . GLN A 1 118 ? 0.297 9.149 12.573 1.00 93.38 118 GLN A C 1
ATOM 894 O O . GLN A 1 118 ? 0.951 9.039 11.535 1.00 93.38 118 GLN A O 1
ATOM 899 N N . ALA A 1 119 ? 0.890 9.360 13.753 1.00 94.94 119 ALA A N 1
ATOM 900 C CA . ALA A 1 119 ? 2.341 9.438 13.903 1.00 94.94 119 ALA A CA 1
ATOM 901 C C . ALA A 1 119 ? 3.031 8.129 13.479 1.00 94.94 119 ALA A C 1
ATOM 903 O O . ALA A 1 119 ? 4.069 8.164 12.818 1.00 94.94 119 ALA A O 1
ATOM 904 N N . THR A 1 120 ? 2.431 6.979 13.796 1.00 95.00 120 THR A N 1
ATOM 905 C CA . THR A 1 120 ? 2.930 5.657 13.393 1.00 95.00 120 THR A CA 1
ATOM 906 C C . THR A 1 120 ? 2.927 5.504 11.874 1.00 95.00 120 THR A C 1
ATOM 908 O O . THR A 1 120 ? 3.931 5.073 11.315 1.00 95.00 120 THR A O 1
ATOM 911 N N . VAL A 1 121 ? 1.855 5.917 11.189 1.00 96.06 121 VAL A N 1
ATOM 912 C CA . VAL A 1 121 ? 1.769 5.887 9.717 1.00 96.06 121 VAL A CA 1
ATOM 913 C C . VAL A 1 121 ? 2.845 6.774 9.083 1.00 96.06 121 VAL A C 1
ATOM 915 O O . VAL A 1 121 ? 3.496 6.358 8.125 1.00 96.06 121 VAL A O 1
ATOM 918 N N . ILE A 1 122 ? 3.086 7.970 9.631 1.00 96.81 122 ILE A N 1
ATOM 919 C CA . ILE A 1 122 ? 4.134 8.885 9.143 1.00 96.81 122 ILE A CA 1
ATOM 920 C C . ILE A 1 122 ? 5.524 8.249 9.277 1.00 96.81 122 ILE A C 1
ATOM 922 O O . ILE A 1 122 ? 6.296 8.237 8.317 1.00 96.81 122 ILE A O 1
ATOM 926 N N . VAL A 1 123 ? 5.841 7.702 10.454 1.00 97.75 123 VAL A N 1
ATOM 927 C CA . VAL A 1 123 ? 7.133 7.044 10.706 1.00 97.75 123 VAL A CA 1
ATOM 928 C C . VAL A 1 123 ? 7.296 5.807 9.824 1.00 97.75 123 VAL A C 1
ATOM 930 O O . VAL A 1 123 ? 8.370 5.592 9.262 1.00 97.75 123 VAL A O 1
ATOM 933 N N . TRP A 1 124 ? 6.232 5.023 9.653 1.00 97.75 124 TRP A N 1
ATOM 934 C CA . TRP A 1 124 ? 6.234 3.852 8.786 1.00 97.75 124 TRP A CA 1
ATOM 935 C C . TRP A 1 124 ? 6.496 4.223 7.316 1.00 97.75 124 TRP A C 1
ATOM 937 O O . TRP A 1 124 ? 7.347 3.593 6.690 1.00 97.75 124 TRP A O 1
ATOM 947 N N . ARG A 1 125 ? 5.866 5.281 6.780 1.00 97.25 125 ARG A N 1
ATOM 948 C CA . ARG A 1 125 ? 6.123 5.755 5.402 1.00 97.25 125 ARG A CA 1
ATOM 949 C C . ARG A 1 125 ? 7.600 6.101 5.198 1.00 97.25 125 ARG A C 1
ATOM 951 O O . ARG A 1 125 ? 8.217 5.620 4.251 1.00 97.25 125 ARG A O 1
ATOM 958 N N . ALA A 1 126 ? 8.191 6.855 6.127 1.00 97.62 126 ALA A N 1
ATOM 959 C CA . ALA A 1 126 ? 9.613 7.206 6.071 1.00 97.62 126 ALA A CA 1
ATOM 960 C C . ALA A 1 126 ? 10.532 5.971 6.161 1.00 97.62 126 ALA A C 1
ATOM 962 O O . ALA A 1 126 ? 11.564 5.896 5.484 1.00 97.62 126 ALA A O 1
ATOM 963 N N . TYR A 1 127 ? 10.157 4.981 6.978 1.00 97.56 127 TYR A N 1
ATOM 964 C CA . TYR A 1 127 ? 10.858 3.701 7.048 1.00 97.56 127 TYR A CA 1
ATOM 965 C C . TYR A 1 127 ? 10.778 2.933 5.722 1.00 97.56 127 TYR A C 1
ATOM 967 O O . TYR A 1 127 ? 11.817 2.493 5.230 1.00 97.56 127 TYR A O 1
ATOM 975 N N . ALA A 1 128 ? 9.591 2.807 5.122 1.00 97.38 128 ALA A N 1
ATOM 976 C CA . ALA A 1 128 ? 9.389 2.116 3.849 1.00 97.38 128 ALA A CA 1
ATOM 977 C C . ALA A 1 128 ? 10.213 2.763 2.723 1.00 97.38 128 ALA A C 1
ATOM 979 O O . ALA A 1 128 ? 10.941 2.069 2.012 1.00 97.38 128 ALA A O 1
ATOM 980 N N . GLU A 1 129 ? 10.198 4.095 2.623 1.00 95.62 129 GLU A N 1
ATOM 981 C CA . GLU A 1 129 ? 11.037 4.844 1.679 1.00 95.62 129 GLU A CA 1
ATOM 982 C C . GLU A 1 129 ? 12.529 4.565 1.889 1.00 95.62 129 GLU A C 1
ATOM 984 O O . GLU A 1 129 ? 13.251 4.243 0.942 1.00 95.62 129 GLU A O 1
ATOM 989 N N . THR A 1 130 ? 12.995 4.623 3.139 1.00 95.75 130 THR A N 1
ATOM 990 C CA . THR A 1 130 ? 14.400 4.359 3.478 1.00 95.75 130 THR A CA 1
ATOM 991 C C . THR A 1 130 ? 14.796 2.920 3.145 1.00 95.75 130 THR A C 1
ATOM 993 O O . THR A 1 130 ? 15.857 2.685 2.565 1.00 95.75 130 THR A O 1
ATOM 996 N N . LYS A 1 131 ? 13.937 1.949 3.465 1.00 95.44 131 LYS A N 1
ATOM 997 C CA . LYS A 1 131 ? 14.141 0.526 3.178 1.00 95.44 131 LYS A CA 1
ATOM 998 C C . LYS A 1 131 ? 14.218 0.264 1.676 1.00 95.44 131 LYS A C 1
ATOM 1000 O O . LYS A 1 131 ? 15.169 -0.371 1.221 1.00 95.44 131 LYS A O 1
ATOM 1005 N N . CYS A 1 132 ? 13.271 0.777 0.895 1.00 94.94 132 CYS A N 1
ATOM 1006 C CA . CYS A 1 132 ? 13.259 0.592 -0.556 1.00 94.94 132 CYS A CA 1
ATOM 1007 C C . CYS A 1 132 ? 14.427 1.317 -1.242 1.00 94.94 132 CYS A C 1
ATOM 1009 O O . CYS A 1 132 ? 15.043 0.777 -2.164 1.00 94.94 132 CYS A O 1
ATOM 1011 N N . SER A 1 133 ? 14.819 2.488 -0.737 1.00 91.62 133 SER A N 1
ATOM 1012 C CA . SER A 1 133 ? 16.032 3.183 -1.179 1.00 91.62 133 SER A CA 1
ATOM 1013 C C . SER A 1 133 ? 17.302 2.376 -0.872 1.00 91.62 133 SER A C 1
ATOM 1015 O O . SER A 1 133 ? 18.176 2.230 -1.728 1.00 91.62 133 SER A O 1
ATOM 1017 N N . TYR A 1 134 ? 17.390 1.759 0.312 1.00 90.94 134 TYR A N 1
ATOM 1018 C CA . TYR A 1 134 ? 18.502 0.876 0.666 1.00 90.94 134 TYR A CA 1
ATOM 1019 C C . TYR A 1 134 ? 18.582 -0.352 -0.251 1.00 90.94 134 TYR A C 1
ATOM 1021 O O . TYR A 1 134 ? 19.655 -0.640 -0.782 1.00 90.94 134 TYR A O 1
ATOM 1029 N N . LEU A 1 135 ? 17.465 -1.044 -0.504 1.00 88.94 135 LEU A N 1
ATOM 1030 C CA . LEU A 1 135 ? 17.434 -2.201 -1.413 1.00 88.94 135 LEU A CA 1
ATOM 1031 C C . LEU A 1 135 ? 17.911 -1.839 -2.822 1.00 88.94 135 LEU A C 1
ATOM 1033 O O . LEU A 1 135 ? 18.595 -2.618 -3.482 1.00 88.94 135 LEU A O 1
ATOM 1037 N N . THR A 1 136 ? 17.592 -0.629 -3.266 1.00 89.44 136 THR A N 1
ATOM 1038 C CA . THR A 1 136 ? 17.898 -0.163 -4.621 1.00 89.44 136 THR A CA 1
ATOM 1039 C C . THR A 1 136 ? 19.270 0.491 -4.736 1.00 89.44 136 THR A C 1
ATOM 1041 O O . THR A 1 136 ? 19.761 0.676 -5.848 1.00 89.44 136 THR A O 1
ATOM 1044 N N . SER A 1 137 ? 19.934 0.786 -3.612 1.00 86.06 137 SER A N 1
ATOM 1045 C CA . SER A 1 137 ? 21.291 1.351 -3.585 1.00 86.06 137 SER A CA 1
ATOM 1046 C C . SER A 1 137 ? 22.321 0.470 -4.301 1.00 86.06 137 SER A C 1
ATOM 1048 O O . SER A 1 137 ? 23.303 0.973 -4.845 1.00 86.06 137 SER A O 1
ATOM 1050 N N . GLN A 1 138 ? 22.057 -0.839 -4.377 1.00 84.44 138 GLN A N 1
ATOM 1051 C CA . GLN A 1 138 ? 22.888 -1.826 -5.071 1.00 84.44 138 GLN A CA 1
ATOM 1052 C C . GLN A 1 138 ? 22.927 -1.611 -6.593 1.00 84.44 138 GLN A C 1
ATOM 1054 O O . GLN A 1 138 ? 23.862 -2.053 -7.255 1.00 84.44 138 GLN A O 1
ATOM 1059 N N . TYR A 1 139 ? 21.933 -0.909 -7.144 1.00 84.25 139 TYR A N 1
ATOM 1060 C CA . TYR A 1 139 ? 21.827 -0.602 -8.570 1.00 84.25 139 TYR A CA 1
ATOM 1061 C C . TYR A 1 139 ? 22.465 0.746 -8.938 1.00 84.25 139 TYR A C 1
ATOM 1063 O O . TYR A 1 139 ? 22.537 1.083 -10.115 1.00 84.25 139 TYR A O 1
ATOM 1071 N N . GLY A 1 140 ? 22.933 1.524 -7.953 1.00 77.81 140 GLY A N 1
ATOM 1072 C CA . GLY A 1 140 ? 23.456 2.881 -8.126 1.00 77.81 140 GLY 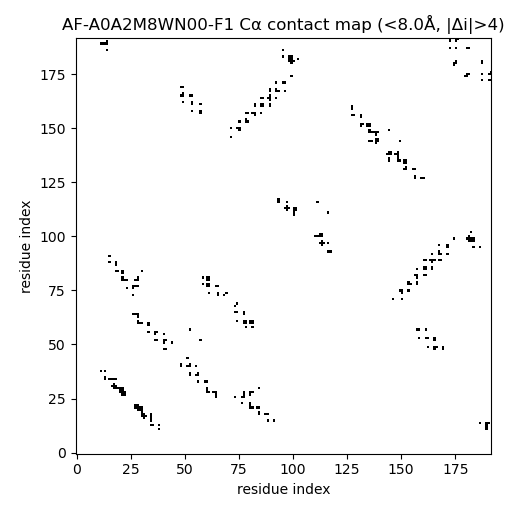A CA 1
ATOM 1073 C C . GLY A 1 140 ? 22.617 3.938 -7.399 1.00 77.81 140 GLY A C 1
ATOM 1074 O O . GLY A 1 140 ? 21.634 3.629 -6.728 1.00 77.81 140 GLY A O 1
ATOM 1075 N N . VAL A 1 141 ? 23.008 5.211 -7.525 1.00 72.31 141 VAL A N 1
ATOM 1076 C CA . VAL A 1 141 ? 22.356 6.349 -6.851 1.00 72.31 141 VAL A CA 1
ATOM 1077 C C . VAL A 1 141 ? 21.859 7.387 -7.857 1.00 72.31 141 VAL A C 1
ATOM 1079 O O . VAL A 1 141 ? 22.545 7.751 -8.814 1.00 72.31 141 VAL A O 1
ATOM 1082 N N . GLY A 1 142 ? 20.646 7.901 -7.649 1.00 69.25 142 GLY A N 1
ATOM 1083 C CA . GLY A 1 142 ? 20.042 8.893 -8.541 1.00 69.25 142 GLY A CA 1
ATOM 1084 C C . GLY A 1 142 ? 19.972 8.395 -9.988 1.00 69.25 142 GLY A C 1
ATOM 1085 O O . GLY A 1 142 ? 19.454 7.320 -10.261 1.00 69.25 142 GLY A O 1
ATOM 1086 N N . ARG A 1 143 ? 20.531 9.155 -10.939 1.00 66.50 143 ARG A N 1
ATOM 1087 C CA . ARG A 1 143 ? 20.504 8.783 -12.367 1.00 66.50 143 ARG A CA 1
ATOM 1088 C C . ARG A 1 143 ? 21.356 7.554 -12.713 1.00 66.50 143 ARG A C 1
ATOM 1090 O O . ARG A 1 143 ? 21.142 6.986 -13.780 1.00 66.50 143 ARG A O 1
ATOM 1097 N N . SER A 1 144 ? 22.304 7.150 -11.859 1.00 67.88 144 SER A N 1
ATOM 1098 C CA . SER A 1 144 ? 23.122 5.950 -12.096 1.00 67.88 144 SER A CA 1
ATOM 1099 C C . SER A 1 144 ? 22.441 4.652 -11.662 1.00 67.88 144 SER A C 1
ATOM 1101 O O . SER A 1 144 ? 22.936 3.593 -12.023 1.00 67.88 144 SER A O 1
ATOM 1103 N N . ARG A 1 145 ? 21.289 4.734 -10.975 1.00 76.12 145 ARG A N 1
ATOM 1104 C CA . ARG A 1 145 ? 20.464 3.595 -10.532 1.00 76.12 145 ARG A CA 1
ATOM 1105 C C . ARG A 1 145 ? 19.949 2.709 -11.685 1.00 76.12 145 ARG A C 1
ATOM 1107 O O . ARG A 1 145 ? 19.526 1.576 -11.472 1.00 76.12 145 ARG A O 1
ATOM 1114 N N . GLY A 1 146 ? 19.989 3.210 -12.919 1.00 78.94 146 GLY A N 1
ATOM 1115 C CA . GLY A 1 146 ? 19.574 2.449 -14.096 1.00 78.94 146 GLY A CA 1
ATOM 1116 C C . GLY A 1 146 ? 18.059 2.252 -14.180 1.00 78.94 146 GLY A C 1
ATOM 1117 O O . GLY A 1 146 ? 17.280 2.953 -13.540 1.00 78.94 146 GLY A O 1
ATOM 1118 N N . ARG A 1 147 ? 17.620 1.340 -15.051 1.00 82.12 147 ARG A N 1
ATOM 1119 C CA . ARG A 1 147 ? 16.188 1.055 -15.267 1.00 82.12 147 ARG A CA 1
ATOM 1120 C C . ARG A 1 147 ? 15.652 0.105 -14.205 1.00 82.12 147 ARG A C 1
ATOM 1122 O O . ARG A 1 147 ? 14.516 0.233 -13.764 1.00 82.12 147 ARG A O 1
ATOM 1129 N N . GLU A 1 148 ? 16.500 -0.835 -13.834 1.00 85.31 148 GLU A N 1
ATOM 1130 C CA . GLU A 1 148 ? 16.249 -1.957 -12.953 1.00 85.31 148 GLU A CA 1
ATOM 1131 C C . GLU A 1 148 ? 16.038 -1.464 -11.525 1.00 85.31 148 GLU A C 1
ATOM 1133 O O . GLU A 1 148 ? 15.062 -1.852 -10.890 1.00 85.31 148 GLU A O 1
ATOM 1138 N N . GLY A 1 149 ? 16.878 -0.538 -11.049 1.00 89.31 149 GLY A N 1
ATOM 1139 C CA . GLY A 1 149 ? 16.736 -0.014 -9.696 1.00 89.31 149 GLY A CA 1
ATOM 1140 C C . GLY A 1 149 ? 15.452 0.797 -9.490 1.00 89.31 149 GLY A C 1
ATOM 1141 O O . GLY A 1 149 ? 14.878 0.723 -8.411 1.00 89.31 149 GLY A O 1
ATOM 1142 N N . ASP A 1 150 ? 14.944 1.499 -10.508 1.00 88.81 150 ASP A N 1
ATOM 1143 C CA . ASP A 1 150 ? 13.649 2.191 -10.401 1.00 88.81 150 A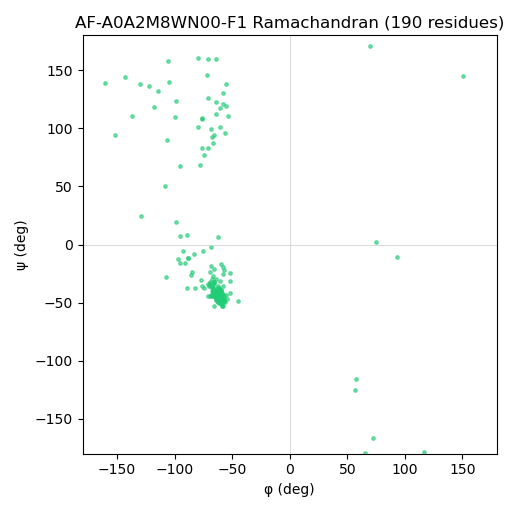SP A CA 1
ATOM 1144 C C . ASP A 1 150 ? 12.485 1.198 -10.314 1.00 88.81 150 ASP A C 1
ATOM 1146 O O . ASP A 1 150 ? 11.595 1.358 -9.485 1.00 88.81 150 ASP A O 1
ATOM 1150 N N . ILE A 1 151 ? 12.491 0.145 -11.137 1.00 90.69 151 ILE A N 1
ATOM 1151 C CA . ILE A 1 151 ? 11.452 -0.894 -11.083 1.00 90.69 151 ILE A CA 1
ATOM 1152 C C . ILE A 1 151 ? 11.461 -1.574 -9.707 1.00 90.69 151 ILE A C 1
ATOM 1154 O O . ILE A 1 151 ? 10.400 -1.757 -9.113 1.00 90.69 151 ILE A O 1
ATOM 1158 N N . VAL A 1 152 ? 12.646 -1.893 -9.176 1.00 92.69 152 VAL A N 1
ATOM 1159 C CA . VAL A 1 152 ? 12.802 -2.495 -7.843 1.00 92.69 152 VAL A CA 1
ATOM 1160 C C . VAL A 1 152 ? 12.314 -1.552 -6.740 1.00 92.69 152 VAL A C 1
ATOM 1162 O O . VAL A 1 152 ? 11.658 -2.010 -5.807 1.00 92.69 152 VAL A O 1
ATOM 1165 N N . GLU A 1 153 ? 12.577 -0.246 -6.839 1.00 93.19 153 GLU A N 1
ATOM 1166 C CA . GLU A 1 153 ? 12.101 0.732 -5.852 1.00 93.19 153 GLU A CA 1
ATOM 1167 C C . GLU A 1 153 ? 10.575 0.799 -5.818 1.00 93.19 153 GLU A C 1
ATOM 1169 O O . GLU A 1 153 ? 9.977 0.695 -4.749 1.00 93.19 153 GLU A O 1
ATOM 1174 N N . TYR A 1 154 ? 9.941 0.916 -6.988 1.00 94.00 154 TYR A N 1
ATOM 1175 C CA . TYR A 1 154 ? 8.484 0.980 -7.090 1.00 94.00 154 TYR A CA 1
ATOM 1176 C C . TYR A 1 154 ? 7.819 -0.330 -6.669 1.00 94.00 154 TYR A C 1
ATOM 1178 O O . TYR A 1 154 ? 6.803 -0.289 -5.978 1.00 94.00 154 TYR A O 1
ATOM 1186 N N . ALA A 1 155 ? 8.396 -1.480 -7.028 1.00 94.75 155 ALA A N 1
ATOM 1187 C CA . ALA A 1 155 ? 7.898 -2.781 -6.590 1.00 94.75 155 ALA A CA 1
ATOM 1188 C C . ALA A 1 155 ? 7.999 -2.939 -5.066 1.00 94.75 155 ALA A C 1
ATOM 1190 O O . ALA A 1 155 ? 7.044 -3.387 -4.434 1.00 94.75 155 ALA A O 1
ATOM 1191 N N . CYS A 1 156 ? 9.116 -2.510 -4.467 1.00 96.50 156 CYS A N 1
ATOM 1192 C CA . CYS A 1 156 ? 9.280 -2.501 -3.016 1.00 96.50 156 CYS A CA 1
ATOM 1193 C C . CYS A 1 156 ? 8.238 -1.606 -2.337 1.00 96.50 156 CYS A C 1
ATOM 1195 O O . CYS A 1 156 ? 7.556 -2.058 -1.424 1.00 96.50 156 CYS A O 1
ATOM 1197 N N . LEU A 1 157 ? 8.066 -0.366 -2.806 1.00 97.25 157 LEU A N 1
ATOM 1198 C CA . LEU A 1 157 ? 7.093 0.561 -2.222 1.00 97.25 157 LEU A CA 1
ATOM 1199 C C . LEU A 1 1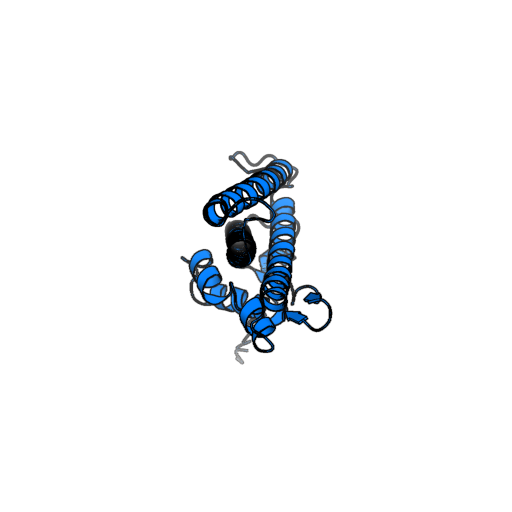57 ? 5.658 0.041 -2.362 1.00 97.25 157 LEU A C 1
ATOM 1201 O O . LEU A 1 157 ? 4.884 0.163 -1.421 1.00 97.25 157 LEU A O 1
ATOM 1205 N N . ASN A 1 158 ? 5.309 -0.565 -3.502 1.00 96.75 158 ASN A N 1
ATOM 1206 C CA . ASN A 1 158 ? 4.004 -1.201 -3.691 1.00 96.75 158 ASN A CA 1
ATOM 1207 C C . ASN A 1 158 ? 3.768 -2.313 -2.658 1.00 96.75 158 ASN A C 1
ATOM 1209 O O . ASN A 1 158 ? 2.754 -2.299 -1.967 1.00 96.75 158 ASN A O 1
ATOM 1213 N N . GLY A 1 159 ? 4.730 -3.232 -2.514 1.00 97.19 159 GLY A N 1
ATOM 1214 C CA . GLY A 1 159 ? 4.630 -4.348 -1.573 1.00 97.19 159 GLY A CA 1
ATOM 1215 C C . GLY A 1 159 ? 4.572 -3.906 -0.111 1.00 97.19 159 GLY A C 1
ATOM 1216 O O . GLY A 1 159 ? 3.729 -4.388 0.640 1.00 97.19 159 GLY A O 1
ATOM 1217 N N . GLU A 1 160 ? 5.412 -2.949 0.295 1.00 97.94 160 GLU A N 1
ATOM 1218 C CA . GLU A 1 160 ? 5.390 -2.426 1.666 1.00 97.94 160 GLU A CA 1
ATOM 1219 C C . GLU A 1 160 ? 4.056 -1.736 1.978 1.00 97.94 160 GLU A C 1
ATOM 1221 O O . GLU A 1 160 ? 3.472 -2.006 3.028 1.00 97.94 160 GLU A O 1
ATOM 1226 N N . THR A 1 161 ? 3.541 -0.892 1.074 1.00 97.94 161 THR A N 1
ATOM 1227 C CA . THR A 1 161 ? 2.242 -0.226 1.265 1.00 97.94 161 THR A CA 1
ATOM 1228 C C . THR A 1 161 ? 1.096 -1.218 1.338 1.00 97.94 161 THR A C 1
ATOM 1230 O O . THR A 1 161 ? 0.250 -1.092 2.224 1.00 97.94 161 THR A O 1
ATOM 1233 N N . ALA A 1 162 ? 1.077 -2.220 0.461 1.00 97.25 162 ALA A N 1
ATOM 1234 C CA . ALA A 1 162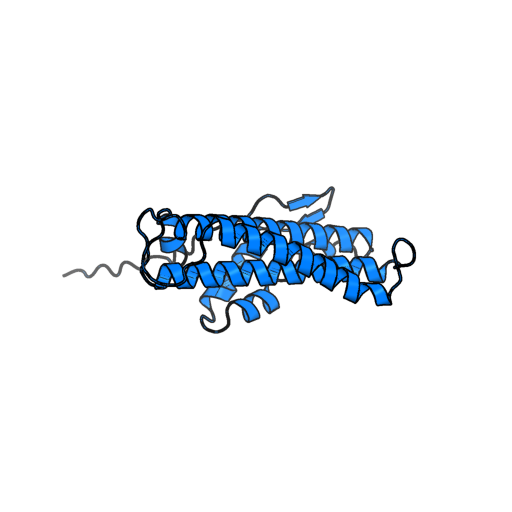 ? 0.055 -3.253 0.490 1.00 97.25 162 ALA A CA 1
ATOM 1235 C C . ALA A 1 162 ? 0.078 -4.034 1.808 1.00 97.25 162 ALA A C 1
ATOM 1237 O O . ALA A 1 162 ? -0.947 -4.126 2.483 1.00 97.25 162 ALA A O 1
ATOM 1238 N N . ARG A 1 163 ? 1.255 -4.521 2.228 1.00 96.81 163 ARG A N 1
ATOM 1239 C CA . ARG A 1 163 ? 1.406 -5.247 3.495 1.00 96.81 163 ARG A CA 1
ATOM 1240 C C . ARG A 1 163 ? 0.918 -4.411 4.672 1.00 96.81 163 ARG A C 1
ATOM 1242 O O . ARG A 1 163 ? 0.115 -4.888 5.466 1.00 96.81 163 ARG A O 1
ATOM 1249 N N . PHE A 1 164 ? 1.357 -3.159 4.776 1.00 97.38 164 PHE A N 1
ATOM 1250 C CA . PHE A 1 164 ? 0.961 -2.316 5.901 1.00 97.38 164 PHE A CA 1
ATOM 1251 C C . PHE A 1 164 ? -0.535 -1.984 5.877 1.00 97.38 164 PHE A C 1
ATOM 1253 O O . PHE A 1 164 ? -1.179 -2.010 6.922 1.00 97.38 164 PHE A O 1
ATOM 1260 N N . SER A 1 165 ? -1.123 -1.757 4.697 1.00 96.31 165 SER A N 1
ATOM 1261 C CA . SER A 1 165 ? -2.579 -1.630 4.550 1.00 96.31 165 SER A CA 1
ATOM 1262 C C . SER A 1 165 ? -3.314 -2.847 5.120 1.00 96.31 165 SER A C 1
ATOM 1264 O O . SER A 1 165 ? -4.278 -2.681 5.867 1.00 96.31 165 SER A O 1
ATOM 1266 N N . LEU A 1 166 ? -2.861 -4.058 4.787 1.00 94.62 166 LEU A N 1
ATOM 1267 C CA . LEU A 1 166 ? -3.453 -5.312 5.261 1.00 94.62 166 LEU A CA 1
ATOM 1268 C C . LEU A 1 166 ? -3.262 -5.505 6.774 1.00 94.62 166 LEU A C 1
ATOM 1270 O O . LEU A 1 166 ? -4.173 -5.974 7.454 1.00 94.62 166 LEU A O 1
ATOM 1274 N N . GLU A 1 167 ? -2.116 -5.104 7.330 1.00 94.25 167 GLU A N 1
ATOM 1275 C CA . GLU A 1 167 ? -1.870 -5.136 8.778 1.00 94.25 167 GLU A CA 1
ATOM 1276 C C . GLU A 1 167 ? -2.819 -4.205 9.549 1.00 94.25 167 GLU A C 1
ATOM 1278 O O . GLU A 1 167 ? -3.356 -4.597 10.590 1.00 94.25 167 GLU A O 1
ATOM 1283 N N . ILE A 1 168 ? -3.049 -2.980 9.057 1.00 93.19 168 ILE A N 1
ATOM 1284 C CA . ILE A 1 168 ? -3.999 -2.047 9.683 1.00 93.19 168 ILE A CA 1
ATOM 1285 C C . ILE A 1 168 ? -5.434 -2.569 9.553 1.00 93.19 168 ILE A C 1
ATOM 1287 O O . ILE A 1 168 ? -6.190 -2.505 10.522 1.00 93.19 168 ILE A O 1
ATOM 1291 N N . GLU A 1 169 ? -5.795 -3.143 8.404 1.00 91.12 169 GLU A N 1
ATOM 1292 C CA . GLU A 1 169 ? -7.092 -3.797 8.212 1.00 91.12 169 GLU A CA 1
ATOM 1293 C C . GLU A 1 169 ? -7.302 -4.951 9.199 1.00 91.12 169 GLU A C 1
ATOM 1295 O O . GLU A 1 169 ? -8.349 -5.030 9.841 1.00 91.12 169 GLU A O 1
ATOM 1300 N N . ASN A 1 170 ? -6.300 -5.816 9.380 1.00 90.12 170 ASN A N 1
ATOM 1301 C CA . ASN A 1 170 ? -6.382 -6.916 10.336 1.00 90.12 170 ASN A CA 1
ATOM 1302 C C . ASN A 1 170 ? -6.611 -6.404 11.767 1.00 90.12 170 ASN A C 1
ATOM 1304 O O . ASN A 1 170 ? -7.482 -6.900 12.478 1.00 90.12 170 ASN A O 1
ATOM 1308 N N . ARG A 1 171 ? -5.896 -5.348 12.174 1.00 88.44 171 ARG A N 1
ATOM 1309 C CA . ARG A 1 171 ? -6.095 -4.710 13.489 1.00 88.44 171 ARG A CA 1
ATOM 1310 C C . ARG A 1 171 ? -7.492 -4.119 13.649 1.00 88.44 171 ARG A C 1
ATOM 1312 O O . ARG A 1 171 ? -8.068 -4.187 14.734 1.00 88.44 171 ARG A O 1
ATOM 1319 N N . LEU A 1 172 ? -8.039 -3.527 12.589 1.00 85.94 172 LEU A N 1
ATOM 1320 C CA . LEU A 1 172 ? -9.404 -3.013 12.591 1.00 85.94 172 LEU A CA 1
ATOM 1321 C C . LEU A 1 172 ? -10.422 -4.154 12.744 1.00 85.94 172 LEU A C 1
ATOM 1323 O O . LEU A 1 172 ? -11.295 -4.062 13.605 1.00 85.94 172 LEU A O 1
ATOM 1327 N N . LYS A 1 173 ? -10.258 -5.261 12.006 1.00 84.94 173 LYS A N 1
ATOM 1328 C CA . LYS A 1 173 ? -11.079 -6.480 12.148 1.00 84.94 173 LYS A CA 1
ATOM 1329 C C . LYS A 1 173 ? -11.027 -7.040 13.572 1.00 84.94 173 LYS A C 1
ATOM 1331 O O . LYS A 1 173 ? -12.068 -7.313 14.169 1.00 84.94 173 LYS A O 1
ATOM 1336 N N . GLU A 1 174 ? -9.837 -7.153 14.160 1.00 84.31 174 GLU A N 1
ATOM 1337 C CA . GLU A 1 174 ? -9.657 -7.573 15.558 1.00 84.31 174 GLU A CA 1
ATOM 1338 C C . GLU A 1 174 ? -10.391 -6.643 16.535 1.00 84.31 174 GLU A C 1
ATOM 1340 O O . GLU A 1 174 ? -11.054 -7.110 17.469 1.00 84.31 174 GLU A O 1
ATOM 1345 N N . HIS A 1 175 ? -10.328 -5.327 16.304 1.00 80.62 175 HIS A N 1
ATOM 1346 C CA . HIS A 1 175 ? -11.060 -4.353 17.107 1.00 80.62 175 HIS A CA 1
ATOM 1347 C C . HIS A 1 175 ? -12.575 -4.579 17.019 1.00 80.62 175 HIS A C 1
ATOM 1349 O O . HIS A 1 175 ? -13.230 -4.674 18.061 1.00 80.62 175 HIS A O 1
ATOM 1355 N N . CYS A 1 176 ? -13.113 -4.752 15.808 1.00 79.69 176 CYS A N 1
ATOM 1356 C CA . CYS A 1 176 ? -14.529 -5.041 15.572 1.00 79.69 176 CYS A CA 1
ATOM 1357 C C . CYS A 1 176 ? -14.987 -6.320 16.294 1.00 79.69 176 CYS A C 1
ATOM 1359 O O . CYS A 1 176 ? -15.993 -6.306 17.008 1.00 79.69 176 CYS A O 1
ATOM 1361 N N . ARG A 1 177 ? -14.208 -7.408 16.196 1.00 82.31 177 ARG A N 1
ATOM 1362 C CA . ARG A 1 177 ? -14.497 -8.696 16.859 1.00 82.31 177 ARG A CA 1
ATOM 1363 C C . ARG A 1 177 ? -14.467 -8.614 18.380 1.00 82.31 177 ARG A C 1
ATOM 1365 O O . ARG A 1 177 ? -15.195 -9.341 19.050 1.00 82.31 177 ARG A O 1
ATOM 1372 N N . SER A 1 178 ? -13.660 -7.714 18.944 1.00 78.19 178 SER A N 1
ATOM 1373 C CA . SER A 1 178 ? -13.566 -7.527 20.397 1.00 78.19 178 SER A CA 1
ATOM 1374 C C . SER A 1 178 ? -14.829 -6.925 21.038 1.00 78.19 178 SER A C 1
ATOM 1376 O O . SER A 1 178 ? -14.871 -6.746 22.256 1.00 78.19 178 SER A O 1
ATOM 1378 N N . GLY A 1 179 ? -15.857 -6.592 20.245 1.00 66.12 179 GLY A N 1
ATOM 1379 C CA . GLY A 1 179 ? -17.120 -6.028 20.728 1.00 66.12 179 GLY A CA 1
ATOM 1380 C C . GLY A 1 179 ? -17.024 -4.556 21.140 1.00 66.12 179 GLY A C 1
ATOM 1381 O O . GLY A 1 179 ? -18.023 -3.967 21.556 1.00 66.12 179 GLY A O 1
ATOM 1382 N N . ARG A 1 180 ? -15.848 -3.931 20.989 1.00 64.88 180 ARG A N 1
ATOM 1383 C CA . ARG A 1 180 ? -15.680 -2.477 21.065 1.00 64.88 180 ARG A CA 1
ATOM 1384 C C . ARG A 1 180 ? -16.187 -1.889 19.756 1.00 64.88 180 ARG A C 1
ATOM 1386 O O . ARG A 1 180 ? -15.424 -1.688 18.820 1.00 64.88 180 ARG A O 1
ATOM 1393 N N . ARG A 1 181 ? -17.504 -1.693 19.657 1.00 55.69 181 ARG A N 1
ATOM 1394 C CA . ARG A 1 181 ? -18.097 -1.065 18.473 1.00 55.69 181 ARG A CA 1
ATOM 1395 C C . ARG A 1 181 ? -17.512 0.346 18.328 1.00 55.69 181 ARG A C 1
ATOM 1397 O O . ARG A 1 181 ? -17.708 1.156 19.238 1.00 55.69 181 ARG A O 1
ATOM 1404 N N . PRO A 1 182 ? -16.797 0.657 17.235 1.00 53.97 182 PRO A N 1
ATOM 1405 C CA . PRO A 1 182 ? -16.381 2.020 16.972 1.00 53.97 182 PRO A CA 1
ATOM 1406 C C . PRO A 1 182 ? -17.616 2.891 16.743 1.00 53.97 182 PRO A C 1
ATOM 1408 O O . PRO A 1 182 ? -18.689 2.409 16.379 1.00 53.97 182 PRO A O 1
ATOM 1411 N N . VAL A 1 183 ? -17.442 4.201 16.908 1.00 54.16 183 VAL A N 1
ATOM 1412 C CA . VAL A 1 183 ? -18.472 5.209 16.603 1.00 54.16 183 VAL A CA 1
ATOM 1413 C C . VAL A 1 183 ? -18.928 5.124 15.128 1.00 54.16 183 VAL A C 1
ATOM 1415 O O . VAL A 1 183 ? -20.040 5.529 14.806 1.00 54.16 183 VAL A O 1
ATOM 1418 N N . TYR A 1 184 ? -18.125 4.500 14.258 1.00 53.38 184 TYR A N 1
ATOM 1419 C CA . TYR A 1 184 ? -18.465 4.110 12.885 1.00 53.38 184 TYR A CA 1
ATOM 1420 C C . TYR A 1 184 ? -18.949 2.654 12.810 1.00 53.38 184 TYR A C 1
ATOM 1422 O O . TYR A 1 184 ? -18.265 1.795 12.255 1.00 53.38 184 TYR A O 1
ATOM 1430 N N . GLY A 1 185 ? -20.118 2.368 13.391 1.00 53.69 185 GLY A N 1
ATOM 1431 C CA . GLY A 1 185 ? -20.701 1.018 13.430 1.00 53.69 185 GLY A CA 1
ATOM 1432 C C . GLY A 1 185 ? -20.797 0.325 12.063 1.00 53.69 185 GLY A C 1
ATOM 1433 O O . GLY A 1 185 ? -20.602 -0.883 12.005 1.00 53.69 185 GLY A O 1
ATOM 1434 N N . GLU A 1 186 ? -20.978 1.090 10.981 1.00 61.47 186 GLU A N 1
ATOM 1435 C CA . GLU A 1 186 ? -21.060 0.584 9.600 1.00 61.47 186 GLU A CA 1
ATOM 1436 C C . GLU A 1 186 ? -19.802 -0.201 9.186 1.00 61.47 186 GLU A C 1
ATOM 1438 O O . GLU A 1 186 ? -19.907 -1.309 8.682 1.00 61.47 186 GLU A O 1
ATOM 1443 N N . ILE A 1 187 ? -18.599 0.296 9.508 1.00 66.31 187 ILE A N 1
ATOM 1444 C CA . ILE A 1 187 ? -17.343 -0.363 9.105 1.00 66.31 187 ILE A CA 1
ATOM 1445 C C . ILE A 1 187 ? -17.167 -1.718 9.807 1.00 66.31 187 ILE A C 1
ATOM 1447 O O . ILE A 1 187 ? -16.596 -2.638 9.234 1.00 66.31 187 ILE A O 1
ATOM 1451 N N . CYS A 1 188 ? -17.639 -1.865 11.048 1.00 66.62 188 CYS A N 1
ATOM 1452 C CA . CYS A 1 188 ? -17.496 -3.124 11.779 1.00 66.62 188 CYS A CA 1
ATOM 1453 C C . CYS A 1 188 ? -18.602 -4.140 11.506 1.00 66.62 188 CYS A C 1
ATOM 1455 O O . CYS A 1 188 ? -18.342 -5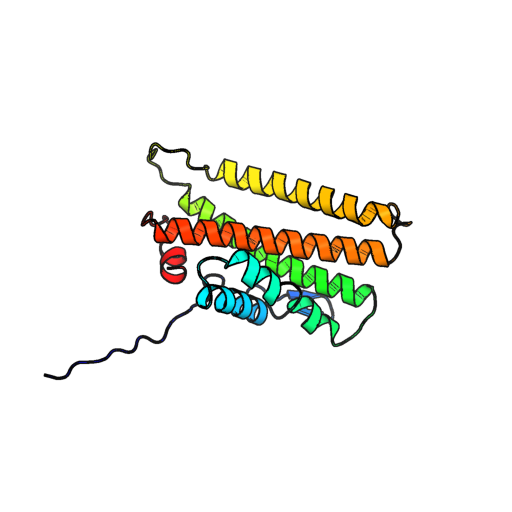.325 11.688 1.00 66.62 188 CYS A O 1
ATOM 1457 N N . GLU A 1 189 ? -19.801 -3.707 11.113 1.00 65.44 189 GLU A N 1
ATOM 1458 C CA . GLU A 1 189 ? -20.883 -4.622 10.720 1.00 65.44 189 GLU A CA 1
ATOM 1459 C C . GLU A 1 189 ? -20.546 -5.367 9.423 1.00 65.44 189 GLU A C 1
ATOM 1461 O O . GLU A 1 189 ? -20.925 -6.526 9.281 1.00 65.44 189 GLU A O 1
ATOM 1466 N N . ASP A 1 190 ? -19.756 -4.747 8.545 1.00 62.47 190 ASP A N 1
ATOM 1467 C CA . ASP A 1 190 ? -19.339 -5.356 7.282 1.00 62.47 190 ASP A CA 1
ATOM 1468 C C . ASP A 1 190 ? -18.007 -6.144 7.381 1.00 62.47 190 ASP A C 1
ATOM 1470 O O . ASP A 1 190 ? -17.686 -6.943 6.502 1.00 62.47 190 ASP A O 1
ATOM 1474 N N . LEU A 1 191 ? -17.214 -5.939 8.446 1.00 61.78 191 LEU A N 1
ATOM 1475 C CA . LEU A 1 191 ? -15.924 -6.621 8.682 1.00 61.78 191 LEU A CA 1
ATOM 1476 C C . LEU A 1 191 ? -16.006 -7.846 9.618 1.00 61.78 191 LEU A C 1
ATOM 1478 O O . LEU A 1 191 ? -15.006 -8.562 9.755 1.00 61.78 191 LEU A O 1
ATOM 1482 N N . SER A 1 192 ? -17.131 -8.043 10.318 1.00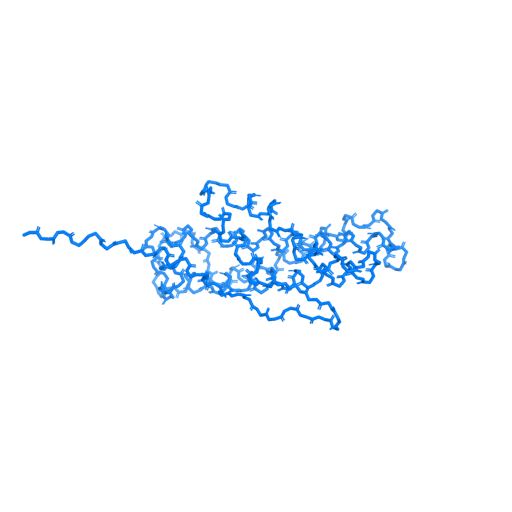 58.25 192 SER A N 1
ATOM 1483 C CA . SER A 1 192 ? -17.350 -9.131 11.290 1.00 58.25 192 SER A CA 1
ATOM 1484 C C . SER A 1 192 ? -17.978 -10.369 10.668 1.00 58.25 192 SER A C 1
ATOM 1486 O O . SER A 1 192 ? -17.493 -11.475 10.989 1.00 58.25 192 SER A O 1
#

pLDDT: mean 81.65, std 16.96, range [32.84, 97.94]

Nearest PDB structures (foldseek):
  2j91-assembly1_A  TM=2.951E-01  e=7.386E+00  Homo sapiens
  5u74-assembly1_A  TM=2.520E-01  e=5.296E+00  Homo sapiens

Sequence (192 aa):
MLSCLLVCPPVTADVLGSGPPLTHRSYSVDAALLSDCVSTAAIERDADFVMEAESACVGQGFTQCSEMRNDRVTMITCLSLERQYWEWRLDRMVEGLSGAYSPPEFVQGVQMTAPELQATVIVWRAYAETKCSYLTSQYGVGRSRGREGDIVEYACLNGETARFSLEIENRLKEHCRSGRRPVYGEICEDLS

Organism: NCBI:txid420999

Mean predicted aligned error: 8.25 Å